Protein AF-A0A3S1F3S3-F1 (afdb_monomer_lite)

Secondary structure (DSSP, 8-state):
----------TT-SSPPPTT-----PPPHHHHHHHHH-TTS-------S----S-EEEEEEE-HHHHHHHHHTTHHHHHHTTTEEE------SSPPTTEEEEEE-SSTHHHHHHHHHHHHH-SS-EEEEESSS---------SS---GGGHHHHHHTTT--TT--SSPPPGGGEEEEEE----HHHHHHHHHSS-EEEEHHHHHHH-HHHHHHHHHHHHTTTSS-EEEEE-GGGB--TT-GGGTTSB-HHHHHHHHHHHHHH--EEEEEE----TTS-HHHHHHHHHHHHHHTT----

Foldseek 3Di:
DDDDDDDDDQVPPVVRDDPPDDDDDDDDPVRVVCLVPDPNHDDDDDDPADQDPDAAEEEEEEDPFQVVLCVVLVLQVLVVVVRYHYDDDDLDLADHPRYAYEYEYQAQLSVLVQLQSLVSHFVAFAEEEQAQAPLCAADPDADSPDDRSRSNNQCQCLNVGPSHHVVHYAQQLAEYELHADDDPRSVVSCVVHNHHYDYLVNCVVQPLQRVLVVNQCRRPPVGQAYEYEDELLQEDDPPDPSVPSHHHLVSLLSSLLSLCVVVRRRYYYYYNSGNPPDSVSSNSSSVSVSSNVPDDPD

Sequence (298 aa):
ASSDHLLLDVADAEPRPSVGDRVAFRMSYGAMLLAMTSEYVEKAPMHDVEDFSGRKMVQITAGQGAAGILARESTGARLEAMNFDVVELADVERPPSGLVRLIAGVDRRIAHKALTATARATHSFGLIWIDSIAALMPEDEEGIDLPECSVLARSLGLDRKAGALQPQLSPENVVIVGLRHADPAEARVLKDSRVSAFTMTDIDAMGMRDLMHEAIRIATSGTQGFHVSYSPTATEFAGWAAGSGGLTVRETHQAMEAIALSGGLLSMDVSGLTADLEPRIGTDAVNFVMSAFGKRIL

pLDDT: mean 88.1, std 12.65, range [40.12, 98.81]

Radius of gyration: 21.55 Å; chains: 1; bounding box: 59×46×61 Å

Structure (mmCIF, N/CA/C/O backbone):
data_AF-A0A3S1F3S3-F1
#
_entry.id   AF-A0A3S1F3S3-F1
#
loop_
_atom_site.group_PDB
_atom_site.id
_atom_site.type_symbol
_atom_site.label_atom_id
_atom_site.label_alt_id
_atom_site.label_comp_id
_atom_site.label_asym_id
_atom_site.label_entity_id
_atom_site.label_seq_id
_atom_site.pdbx_PDB_ins_code
_atom_site.Cartn_x
_atom_site.Cartn_y
_atom_site.Cartn_z
_atom_site.occupancy
_atom_site.B_iso_or_equiv
_atom_site.auth_seq_id
_atom_site.auth_comp_id
_atom_site.auth_asym_id
_atom_site.auth_atom_id
_atom_site.pdbx_PDB_model_num
ATOM 1 N N . ALA A 1 1 ? -41.847 -19.675 8.393 1.00 43.34 1 ALA A N 1
ATOM 2 C CA . ALA A 1 1 ? -40.576 -18.994 8.689 1.00 43.34 1 ALA A CA 1
ATOM 3 C C . ALA A 1 1 ? -40.090 -19.543 10.019 1.00 43.34 1 ALA A C 1
ATOM 5 O O . ALA A 1 1 ? -40.798 -19.379 11.003 1.00 43.34 1 ALA A O 1
ATOM 6 N N . SER A 1 2 ? -39.008 -20.321 10.014 1.00 44.53 2 SER A N 1
ATOM 7 C CA . SER A 1 2 ? -38.382 -20.815 11.244 1.00 44.53 2 SER A CA 1
ATOM 8 C C . SER A 1 2 ? -37.579 -19.657 11.811 1.00 44.53 2 SER A C 1
ATOM 10 O O . SER A 1 2 ? -36.653 -19.199 11.153 1.00 44.53 2 SER A O 1
ATOM 12 N N . SER A 1 3 ? -37.986 -19.112 12.947 1.00 49.72 3 SER A N 1
ATOM 13 C CA . SER A 1 3 ? -37.217 -18.092 13.645 1.00 49.72 3 SER A CA 1
ATOM 14 C C . SER A 1 3 ? -36.083 -18.778 14.401 1.00 49.72 3 SER A C 1
ATOM 16 O O . SER A 1 3 ? -36.327 -19.583 15.301 1.00 49.72 3 SER A O 1
ATOM 18 N N . ASP A 1 4 ? -34.844 -18.486 14.010 1.00 57.94 4 ASP A N 1
ATOM 19 C CA . ASP A 1 4 ? -33.663 -18.903 14.761 1.00 57.94 4 ASP A CA 1
ATOM 20 C C . ASP A 1 4 ? -33.688 -18.181 16.112 1.00 57.94 4 ASP A C 1
ATOM 22 O O . ASP A 1 4 ? -33.501 -16.967 16.201 1.00 57.94 4 ASP A O 1
ATOM 26 N N . HIS A 1 5 ? -33.982 -18.922 17.175 1.00 62.94 5 HIS A N 1
ATOM 27 C CA . HIS A 1 5 ? -33.989 -18.401 18.534 1.00 62.94 5 HIS A CA 1
ATOM 28 C C . HIS A 1 5 ? -32.763 -18.913 19.281 1.00 62.94 5 HIS A C 1
ATOM 30 O O . HIS A 1 5 ? -32.561 -20.121 19.410 1.00 62.94 5 HIS A O 1
ATOM 36 N N . LEU A 1 6 ? -31.968 -17.993 19.827 1.00 66.69 6 LEU A N 1
ATOM 37 C CA . LEU A 1 6 ? -30.999 -18.335 20.858 1.00 66.69 6 LEU A CA 1
ATOM 38 C C . LEU A 1 6 ? -31.758 -18.494 22.180 1.00 66.69 6 LEU A C 1
ATOM 40 O O . LEU A 1 6 ? -32.240 -17.517 22.750 1.00 66.69 6 LEU A O 1
ATOM 44 N N . LEU A 1 7 ? -31.882 -19.731 22.652 1.00 73.44 7 LEU A N 1
ATOM 45 C CA . LEU A 1 7 ? -32.426 -20.027 23.973 1.00 73.44 7 LEU A CA 1
ATOM 46 C C . LEU A 1 7 ? -31.273 -20.058 24.973 1.00 73.44 7 LEU A C 1
ATOM 48 O O . LEU A 1 7 ? -30.402 -20.924 24.899 1.00 73.44 7 LEU A O 1
ATOM 52 N N . LEU A 1 8 ? -31.269 -19.100 25.896 1.00 72.88 8 LEU A N 1
ATOM 53 C CA . LEU A 1 8 ? -30.353 -19.081 27.027 1.00 72.88 8 LEU A CA 1
ATOM 54 C C . LEU A 1 8 ? -31.103 -19.587 28.259 1.00 72.88 8 LEU A C 1
ATOM 56 O O . LEU A 1 8 ? -32.024 -18.924 28.736 1.00 72.88 8 LEU A O 1
ATOM 60 N N . ASP A 1 9 ? -30.723 -20.761 28.759 1.00 79.12 9 ASP A N 1
ATOM 61 C CA . ASP A 1 9 ? -31.220 -21.245 30.044 1.00 79.12 9 ASP A CA 1
ATOM 62 C C . ASP A 1 9 ? -30.485 -20.514 31.174 1.00 79.12 9 ASP A C 1
ATOM 64 O O . ASP A 1 9 ? -29.262 -20.592 31.297 1.00 79.12 9 ASP A O 1
ATOM 68 N N . VAL A 1 10 ? -31.245 -19.756 31.961 1.00 81.56 10 VAL A N 1
ATOM 69 C CA . VAL A 1 10 ? -30.753 -18.948 33.085 1.00 81.56 10 VAL A CA 1
ATOM 70 C C . VAL A 1 10 ? -31.314 -19.430 34.424 1.00 81.56 10 VAL A C 1
ATOM 72 O O . VAL A 1 10 ? -31.211 -18.712 35.418 1.00 81.56 10 VAL A O 1
ATOM 75 N N . ALA A 1 11 ? -31.927 -20.621 34.474 1.00 81.94 11 ALA A N 1
ATOM 76 C CA . ALA A 1 11 ? -32.564 -21.143 35.685 1.00 81.94 11 ALA A CA 1
ATOM 77 C C . ALA A 1 11 ? -31.588 -21.261 36.871 1.00 81.94 11 ALA A C 1
ATOM 79 O O . ALA A 1 11 ? -31.967 -20.969 38.010 1.00 81.94 11 ALA A O 1
ATOM 80 N N . ASP A 1 12 ? -30.334 -21.605 36.568 1.00 82.12 12 ASP A N 1
ATOM 81 C CA . ASP A 1 12 ? -29.251 -21.812 37.535 1.00 82.12 12 ASP A CA 1
ATOM 82 C C . ASP A 1 12 ? -28.294 -20.608 37.645 1.00 82.12 12 ASP A C 1
ATOM 84 O O . ASP A 1 12 ? -27.229 -20.704 38.254 1.00 82.12 12 ASP A O 1
ATOM 88 N N . ALA A 1 13 ? -28.634 -19.463 37.043 1.00 80.56 13 ALA A N 1
ATOM 89 C CA . ALA A 1 13 ? -27.806 -18.266 37.140 1.00 80.56 13 ALA A CA 1
ATOM 90 C C . ALA A 1 13 ? -27.863 -17.677 38.561 1.00 80.56 13 ALA A C 1
ATOM 92 O O . ALA A 1 13 ? -28.940 -17.365 39.078 1.00 80.56 13 ALA A O 1
ATOM 93 N N . GLU A 1 14 ? -26.693 -17.478 39.171 1.00 81.50 14 GLU A N 1
ATOM 94 C CA . GLU A 1 14 ? -26.534 -16.779 40.447 1.00 81.50 14 GLU A CA 1
ATOM 95 C C . GLU A 1 14 ? -25.653 -15.530 40.264 1.00 81.50 14 GLU A C 1
ATOM 97 O O . GLU A 1 14 ? -24.476 -15.658 39.914 1.00 81.50 14 GLU A O 1
ATOM 102 N N . PRO A 1 15 ? -26.183 -14.316 40.506 1.00 83.56 15 PRO A N 1
ATOM 103 C CA . PRO A 1 15 ? -27.566 -14.007 40.884 1.00 83.56 15 PRO A CA 1
ATOM 104 C C . PRO A 1 15 ? -28.556 -14.227 39.728 1.00 83.56 15 PRO A C 1
ATOM 106 O O . PRO A 1 15 ? -28.191 -14.132 38.556 1.00 83.56 15 PRO A O 1
ATOM 109 N N . ARG A 1 16 ? -29.830 -14.483 40.061 1.00 87.38 16 ARG A N 1
ATOM 110 C CA . ARG A 1 16 ? -30.885 -14.620 39.048 1.00 87.38 16 ARG A CA 1
ATOM 111 C C . ARG A 1 16 ? -31.057 -13.299 38.286 1.00 87.38 16 ARG A C 1
ATOM 113 O O . ARG A 1 16 ? -31.322 -12.286 38.937 1.00 87.38 16 ARG A O 1
ATOM 120 N N . PRO A 1 17 ? -30.951 -13.299 36.947 1.00 87.25 17 PRO A N 1
ATOM 121 C CA . PRO A 1 17 ? -31.084 -12.085 36.157 1.00 87.25 17 PRO A CA 1
ATOM 122 C C . PRO A 1 17 ? -32.525 -11.565 36.169 1.00 87.25 17 PRO A C 1
ATOM 124 O O . PRO A 1 17 ? -33.491 -12.329 36.123 1.00 87.25 17 PRO A O 1
ATOM 127 N N . SER A 1 18 ? -32.659 -10.247 36.218 1.00 87.12 18 SER A N 1
ATOM 128 C CA . SER A 1 18 ? -33.905 -9.491 36.112 1.00 87.12 18 SER A CA 1
ATOM 129 C C . SER A 1 18 ? -34.056 -8.875 34.718 1.00 87.12 18 SER A C 1
ATOM 131 O O . SER A 1 18 ? -33.102 -8.757 33.950 1.00 87.12 18 SER A O 1
ATOM 133 N N . VAL A 1 19 ? -35.278 -8.472 34.357 1.00 84.38 19 VAL A N 1
ATOM 134 C CA . VAL A 1 19 ? -35.531 -7.810 33.067 1.00 84.38 19 VAL A CA 1
ATOM 135 C C . VAL A 1 19 ? -34.749 -6.496 32.998 1.00 84.38 19 VAL A C 1
ATOM 137 O O . VAL A 1 19 ? -34.934 -5.622 33.841 1.00 84.38 19 VAL A O 1
ATOM 140 N N . GLY A 1 20 ? -33.909 -6.359 31.969 1.00 82.75 20 GLY A N 1
ATOM 141 C CA . GLY A 1 20 ? -32.998 -5.223 31.786 1.00 82.75 20 GLY A CA 1
ATOM 142 C C . GLY A 1 20 ? -31.544 -5.520 32.165 1.00 82.75 20 GLY A C 1
ATOM 143 O O . GLY A 1 20 ? -30.663 -4.737 31.810 1.00 82.75 20 GLY A O 1
ATOM 144 N N . ASP A 1 21 ? -31.277 -6.656 32.816 1.00 81.62 21 ASP A N 1
ATOM 145 C CA . ASP A 1 21 ? -29.918 -7.065 33.160 1.00 81.62 21 ASP A CA 1
ATOM 146 C C . ASP A 1 21 ? -29.124 -7.503 31.926 1.00 81.62 21 ASP A C 1
ATOM 148 O O . ASP A 1 21 ? -29.654 -8.033 30.946 1.00 81.62 21 ASP A O 1
ATOM 152 N N . ARG A 1 22 ? -27.804 -7.317 32.001 1.00 81.44 22 ARG A N 1
ATOM 153 C CA . ARG A 1 22 ? -26.859 -7.863 31.025 1.00 81.44 22 ARG A CA 1
ATOM 154 C C . ARG A 1 22 ? -26.358 -9.213 31.519 1.00 81.44 22 ARG A C 1
ATOM 156 O O . ARG A 1 22 ? -25.770 -9.295 32.594 1.00 81.44 22 ARG A O 1
ATOM 163 N N . VAL A 1 23 ? -26.547 -10.254 30.713 1.00 77.12 23 VAL A N 1
ATOM 164 C CA . VAL A 1 23 ? -26.080 -11.612 31.018 1.00 77.12 23 VAL A CA 1
ATOM 165 C C . VAL A 1 23 ? -24.872 -11.937 30.148 1.00 77.12 23 VAL A C 1
ATOM 167 O O . VAL A 1 23 ? -24.951 -11.884 28.922 1.00 77.12 23 VAL A O 1
ATOM 170 N N . ALA A 1 24 ? -23.754 -12.285 30.783 1.00 78.44 24 ALA A N 1
ATOM 171 C CA . ALA A 1 24 ? -22.573 -12.796 30.097 1.00 78.44 24 ALA A CA 1
ATOM 172 C C . ALA A 1 24 ? -22.588 -14.328 30.122 1.00 78.44 24 ALA A C 1
ATOM 174 O O . ALA A 1 24 ? -22.775 -14.938 31.173 1.00 78.44 24 ALA A O 1
ATOM 175 N N . PHE A 1 25 ? -22.364 -14.957 28.973 1.00 78.62 25 PHE A N 1
ATOM 176 C CA . PHE A 1 25 ? -22.315 -16.410 28.843 1.00 78.62 25 PHE A CA 1
ATOM 177 C C . PHE A 1 25 ? -21.211 -16.814 27.869 1.00 78.62 25 PHE A C 1
ATOM 179 O O . PHE A 1 25 ? -20.745 -16.017 27.055 1.00 78.62 25 PHE A O 1
ATOM 186 N N . ARG A 1 26 ? -20.768 -18.068 27.963 1.00 75.12 26 ARG A N 1
ATOM 187 C CA . ARG A 1 26 ? -19.833 -18.651 27.000 1.00 75.12 26 ARG A CA 1
ATOM 188 C C . ARG A 1 26 ? -20.608 -19.508 26.022 1.00 75.12 26 ARG A C 1
ATOM 190 O O . ARG A 1 26 ? -21.378 -20.375 26.423 1.00 75.12 26 ARG A O 1
ATOM 197 N N . MET A 1 27 ? -20.375 -19.278 24.742 1.00 79.25 27 MET A N 1
ATOM 198 C CA . MET A 1 27 ? -20.959 -20.089 23.686 1.00 79.25 27 MET A CA 1
ATOM 199 C C . MET A 1 27 ? -20.066 -21.291 23.404 1.00 79.25 27 MET A C 1
ATOM 201 O O . MET A 1 27 ? -18.840 -21.185 23.390 1.00 79.25 27 MET A O 1
ATOM 205 N N . SER A 1 28 ? -20.686 -22.444 23.161 1.00 77.88 28 SER A N 1
ATOM 206 C CA . SER A 1 28 ? -19.976 -23.561 22.546 1.00 77.88 28 SER A CA 1
ATOM 207 C C . SER A 1 28 ? -19.600 -23.197 21.108 1.00 77.88 28 SER A C 1
ATOM 209 O O . SER A 1 28 ? -20.228 -22.336 20.487 1.00 77.88 28 SER A O 1
ATOM 211 N N . TYR A 1 29 ? -18.598 -23.876 20.550 1.00 74.31 29 TYR A N 1
ATOM 212 C CA . TYR A 1 29 ? -18.153 -23.618 19.178 1.00 74.31 29 TYR A CA 1
ATOM 213 C C . TYR A 1 29 ? -19.299 -23.716 18.155 1.00 74.31 29 TYR A C 1
ATOM 215 O O . TYR A 1 29 ? -19.435 -22.847 17.301 1.00 74.31 29 TYR A O 1
ATOM 223 N N . GLY A 1 30 ? -20.174 -24.722 18.283 1.00 79.69 30 GLY A N 1
ATOM 224 C CA . GLY A 1 30 ? -21.330 -24.884 17.395 1.00 79.69 30 GLY A CA 1
ATOM 225 C C . GLY A 1 30 ? -22.342 -23.740 17.507 1.00 79.69 30 GLY A C 1
ATOM 226 O O . GLY A 1 30 ? -22.812 -23.240 16.489 1.00 79.69 30 GLY A O 1
ATOM 227 N N . ALA A 1 31 ? -22.625 -23.275 18.729 1.00 77.94 31 ALA A N 1
ATOM 228 C CA . ALA A 1 31 ? -23.499 -22.123 18.952 1.00 77.94 31 ALA A CA 1
ATOM 229 C C . ALA A 1 31 ? -22.887 -20.828 18.393 1.00 77.94 31 ALA A C 1
ATOM 231 O O . ALA A 1 31 ? -23.596 -20.006 17.821 1.00 77.94 31 ALA A O 1
ATOM 232 N N . MET A 1 32 ? -21.565 -20.668 18.512 1.00 81.81 32 MET A N 1
ATOM 233 C CA . MET A 1 32 ? -20.824 -19.555 17.917 1.00 81.81 32 MET A CA 1
ATOM 234 C C . MET A 1 32 ? -20.882 -19.558 16.402 1.00 81.81 32 MET A C 1
ATOM 236 O O . MET A 1 32 ? -21.174 -18.520 15.817 1.00 81.81 32 MET A O 1
ATOM 240 N N . LEU A 1 33 ? -20.679 -20.712 15.772 1.00 81.81 33 LEU A N 1
ATOM 241 C CA . LEU A 1 33 ? -20.758 -20.815 14.323 1.00 81.81 33 LEU A CA 1
ATOM 242 C C . LEU A 1 33 ? -22.161 -20.442 13.820 1.00 81.81 33 LEU A C 1
ATOM 244 O O . LEU A 1 33 ? -22.276 -19.593 12.947 1.00 81.81 33 LEU A O 1
ATOM 248 N N . LEU A 1 34 ? -23.212 -21.002 14.433 1.00 82.31 34 LEU A N 1
ATOM 249 C CA . LEU A 1 34 ? -24.614 -20.704 14.110 1.00 82.31 34 LEU A CA 1
ATOM 250 C C . LEU A 1 34 ? -24.962 -19.222 14.289 1.00 82.31 34 LEU A C 1
ATOM 252 O O . LEU A 1 34 ? -25.583 -18.626 13.414 1.00 82.31 34 LEU A O 1
ATOM 256 N N . ALA A 1 35 ? -24.541 -18.609 15.397 1.00 80.75 35 ALA A N 1
ATOM 257 C CA . ALA A 1 35 ? -24.785 -17.189 15.635 1.00 80.75 35 ALA A CA 1
ATOM 258 C C . ALA A 1 35 ? -24.051 -16.300 14.618 1.00 80.75 35 ALA A C 1
ATOM 260 O O . ALA A 1 35 ? -24.601 -15.301 14.160 1.00 80.75 35 ALA A O 1
ATOM 261 N N . MET A 1 36 ? -22.819 -16.658 14.241 1.00 81.31 36 MET A N 1
ATOM 262 C CA . MET A 1 36 ? -22.027 -15.888 13.278 1.00 81.31 36 MET A CA 1
ATOM 263 C C . MET A 1 36 ? -22.542 -16.031 11.839 1.00 81.31 36 MET A C 1
ATOM 265 O O . MET A 1 36 ? -22.482 -15.059 11.084 1.00 81.31 36 MET A O 1
ATOM 269 N N . THR A 1 37 ? -23.102 -17.185 11.463 1.00 82.75 37 THR A N 1
ATOM 270 C CA . THR A 1 37 ? -23.599 -17.443 10.100 1.00 82.75 37 THR A CA 1
ATOM 271 C C . THR A 1 37 ? -25.090 -17.168 9.901 1.00 82.75 37 THR A C 1
ATOM 273 O O . THR A 1 37 ? -25.516 -17.044 8.758 1.00 82.75 37 THR A O 1
ATOM 276 N N . SER A 1 38 ? -25.887 -17.038 10.967 1.00 79.00 38 SER A N 1
ATOM 277 C CA . SER A 1 38 ? -27.324 -16.749 10.845 1.00 79.00 38 SER A CA 1
ATOM 278 C C . SER A 1 38 ? -27.577 -15.324 10.339 1.00 79.00 38 SER A C 1
ATOM 280 O O . SER A 1 38 ? -26.977 -14.363 10.831 1.00 79.00 38 SER A O 1
ATOM 282 N N . GLU A 1 39 ? -28.497 -15.180 9.383 1.00 73.56 39 GLU A N 1
ATOM 283 C CA . GLU A 1 39 ? -28.967 -13.890 8.851 1.00 73.56 39 GLU A CA 1
ATOM 284 C C . GLU A 1 39 ? -29.892 -13.141 9.830 1.00 73.56 39 GLU A C 1
ATOM 286 O O . GLU A 1 39 ? -30.131 -11.949 9.665 1.00 73.56 39 GLU A O 1
ATOM 291 N N . TYR A 1 40 ? -30.395 -13.822 10.867 1.00 64.75 40 TYR A N 1
ATOM 292 C CA . TYR A 1 40 ? -31.336 -13.267 11.851 1.00 64.75 40 TYR A CA 1
ATOM 293 C C . TYR A 1 40 ? -30.663 -12.720 13.113 1.00 64.75 40 TYR A C 1
ATOM 295 O O . TYR A 1 40 ? -31.331 -12.147 13.974 1.00 64.75 40 TYR A O 1
ATOM 303 N N . VAL A 1 41 ? -29.348 -12.903 13.240 1.00 72.31 41 VAL A N 1
ATOM 304 C CA . VAL A 1 41 ? -28.563 -12.409 14.371 1.00 72.31 41 VAL A CA 1
ATOM 305 C C . VAL A 1 41 ? -27.825 -11.150 13.941 1.00 72.31 41 VAL A C 1
ATOM 307 O O . VAL A 1 41 ? -26.874 -11.205 13.157 1.00 72.31 41 VAL A O 1
ATOM 310 N N . GLU A 1 42 ? -28.249 -10.012 14.483 1.00 67.25 42 GLU A N 1
ATOM 311 C CA . GLU A 1 42 ? -27.516 -8.757 14.359 1.00 67.25 42 GLU A CA 1
ATOM 312 C C . GLU A 1 42 ? -26.215 -8.853 15.168 1.00 67.25 42 GLU A C 1
ATOM 314 O O . GLU A 1 42 ? -26.227 -9.087 16.379 1.00 67.25 42 GLU A O 1
ATOM 319 N N . LYS A 1 43 ? -25.074 -8.711 14.488 1.00 75.44 43 LYS A N 1
ATOM 320 C CA . LYS A 1 43 ? -23.756 -8.715 15.127 1.00 75.44 43 LYS A CA 1
ATOM 321 C C . LYS A 1 43 ? -23.317 -7.275 15.339 1.00 75.44 43 LYS A C 1
ATOM 323 O O . LYS A 1 43 ? -22.905 -6.609 14.395 1.00 75.44 43 LYS A O 1
ATOM 328 N N . ALA A 1 44 ? -23.386 -6.816 16.583 1.00 61.47 44 ALA A N 1
ATOM 329 C CA . ALA A 1 44 ? -22.791 -5.554 16.994 1.00 61.47 44 ALA A CA 1
ATOM 330 C C . ALA A 1 44 ? -21.391 -5.831 17.573 1.00 61.47 44 ALA A C 1
ATOM 332 O O . ALA A 1 44 ? -21.295 -6.391 18.670 1.00 61.47 44 ALA A O 1
ATOM 333 N N . PRO A 1 45 ? -20.296 -5.499 16.865 1.00 58.00 45 PRO A N 1
ATOM 334 C CA . PRO A 1 45 ? -18.960 -5.588 17.440 1.00 58.00 45 PRO A CA 1
ATOM 335 C C . PRO A 1 45 ? -18.858 -4.631 18.633 1.00 58.00 45 PRO A C 1
ATOM 337 O O . PRO A 1 45 ? -19.032 -3.420 18.490 1.00 58.00 45 PRO A O 1
ATOM 340 N N . MET A 1 46 ? -18.598 -5.172 19.827 1.00 53.12 46 MET A N 1
ATOM 341 C CA . MET A 1 46 ? -18.250 -4.345 20.979 1.00 53.12 46 MET A CA 1
ATOM 342 C C . MET A 1 46 ? -16.811 -3.872 20.811 1.00 53.12 46 MET A C 1
ATOM 344 O O . MET A 1 46 ? -15.870 -4.655 20.929 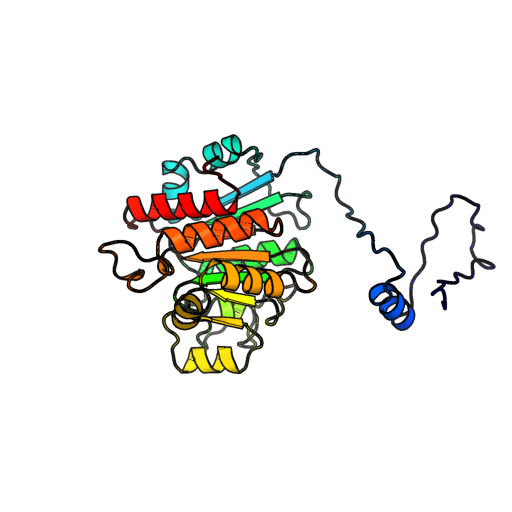1.00 53.12 46 MET A O 1
ATOM 348 N N . HIS A 1 47 ? -16.651 -2.587 20.515 1.00 48.12 47 HIS A N 1
ATOM 349 C CA . HIS A 1 47 ? -15.360 -1.925 20.580 1.00 48.12 47 HIS A CA 1
ATOM 350 C C . HIS A 1 47 ? -15.145 -1.475 22.032 1.00 48.12 47 HIS A C 1
ATOM 352 O O . HIS A 1 47 ? -15.856 -0.600 22.514 1.00 48.12 47 HIS A O 1
ATOM 358 N N . ASP A 1 48 ? -14.162 -2.050 22.730 1.00 46.16 48 ASP A N 1
ATOM 359 C CA . ASP A 1 48 ? -13.722 -1.618 24.075 1.00 46.16 48 ASP A CA 1
ATOM 360 C C . ASP A 1 48 ? -12.985 -0.257 24.050 1.00 46.16 48 ASP A C 1
ATOM 362 O O . ASP A 1 48 ? -12.203 0.063 24.946 1.00 46.16 48 ASP A O 1
ATOM 366 N N . VAL A 1 49 ? -13.167 0.535 22.994 1.00 49.28 49 VAL A N 1
ATOM 367 C CA . VAL A 1 49 ? -12.450 1.788 22.781 1.00 49.28 49 VAL A CA 1
ATOM 368 C C . VAL A 1 49 ? -13.451 2.917 22.927 1.00 49.28 49 VAL A C 1
ATOM 370 O O . VAL A 1 49 ? -14.487 2.911 22.264 1.00 49.28 49 VAL A O 1
ATOM 373 N N . GLU A 1 50 ? -13.146 3.865 23.814 1.00 40.91 50 GLU A N 1
ATOM 374 C CA . GLU A 1 50 ? -13.891 5.117 23.917 1.00 40.91 50 GLU A CA 1
ATOM 375 C C . GLU A 1 50 ? -14.049 5.713 22.515 1.00 40.91 50 GLU A C 1
ATOM 377 O O . GLU A 1 50 ? -13.070 5.899 21.786 1.00 40.91 50 GLU A O 1
ATOM 382 N N . ASP A 1 51 ? -15.300 5.944 22.123 1.00 40.12 51 ASP A N 1
ATOM 383 C CA . ASP A 1 51 ? -15.655 6.546 20.846 1.00 40.12 51 ASP A CA 1
ATOM 384 C C . ASP A 1 51 ? -15.202 8.012 20.887 1.00 40.12 51 ASP A C 1
ATOM 386 O O . ASP A 1 51 ? -15.904 8.899 21.382 1.00 40.12 51 ASP A O 1
ATOM 390 N N . PHE A 1 52 ? -13.955 8.259 20.476 1.00 45.22 52 PHE A N 1
ATOM 391 C CA . PHE A 1 52 ? -13.426 9.610 20.369 1.00 45.22 52 PHE A CA 1
ATOM 392 C C . PHE A 1 52 ? -14.222 10.358 19.299 1.00 45.22 52 PHE A C 1
ATOM 394 O O . PHE A 1 52 ? -14.241 10.014 18.120 1.00 45.22 52 PHE A O 1
ATOM 401 N N . SER A 1 53 ? -14.912 11.394 19.761 1.00 43.72 53 SER A N 1
ATOM 402 C CA . SER A 1 53 ? -15.811 12.258 19.010 1.00 43.72 53 SER A CA 1
ATOM 403 C C . SER A 1 53 ? -15.312 12.640 17.605 1.00 43.72 53 SER A C 1
ATOM 405 O O . SER A 1 53 ? -14.418 13.469 17.456 1.00 43.72 53 SER A O 1
ATOM 407 N N . GLY A 1 54 ? -15.986 12.125 16.575 1.00 56.88 54 GLY A N 1
ATOM 408 C CA . GLY A 1 54 ? -16.293 12.802 15.304 1.00 56.88 54 GLY A CA 1
ATOM 409 C C . GLY A 1 54 ? -15.170 13.149 14.312 1.00 56.88 54 GLY A C 1
ATOM 410 O O . GLY A 1 54 ? -15.501 13.434 13.160 1.00 56.88 54 GLY A O 1
ATOM 411 N N . ARG A 1 55 ? -13.883 13.128 14.679 1.00 65.81 55 ARG A N 1
ATOM 412 C CA . ARG A 1 55 ? -12.764 13.431 13.764 1.00 65.81 55 ARG A CA 1
ATOM 413 C C . ARG A 1 55 ? -11.831 12.239 13.610 1.00 65.81 55 ARG A C 1
ATOM 415 O O . ARG A 1 55 ? -11.454 11.599 14.584 1.00 65.81 55 ARG A O 1
ATOM 422 N N . LYS A 1 56 ? -11.462 11.941 12.362 1.00 84.38 56 LYS A N 1
ATOM 423 C CA . LYS A 1 56 ? -10.488 10.889 12.054 1.00 84.38 56 LYS A CA 1
ATOM 424 C C . LYS A 1 56 ? -9.109 11.359 12.505 1.00 84.38 56 LYS A C 1
ATOM 426 O O . LYS A 1 56 ? -8.711 12.478 12.194 1.00 84.38 56 LYS A O 1
ATOM 431 N N . MET A 1 57 ? -8.376 10.511 13.212 1.00 91.44 57 MET A N 1
ATOM 432 C CA . MET A 1 57 ? -7.011 10.818 13.634 1.00 91.44 57 MET A CA 1
ATOM 433 C C . MET A 1 57 ? -6.022 10.244 12.629 1.00 91.44 57 MET A C 1
ATOM 435 O O . MET A 1 57 ? -6.269 9.188 12.043 1.00 91.44 57 MET A O 1
ATOM 439 N N . VAL A 1 58 ? -4.883 10.908 12.456 1.00 93.81 58 VAL A N 1
ATOM 440 C CA . VAL A 1 58 ? -3.776 10.374 11.664 1.00 93.81 58 VAL A CA 1
ATOM 441 C C . VAL A 1 58 ? -2.462 10.463 12.424 1.00 93.81 58 VAL A C 1
ATOM 443 O O . VAL A 1 58 ? -2.077 11.522 12.910 1.00 93.81 58 VAL A O 1
ATOM 446 N N . GLN A 1 59 ? -1.756 9.342 12.508 1.00 94.31 59 GLN A N 1
ATOM 447 C CA . GLN A 1 59 ? -0.386 9.295 13.008 1.00 94.31 59 GLN A CA 1
ATOM 448 C C . GLN A 1 59 ? 0.563 9.173 11.820 1.00 94.31 59 GLN A C 1
ATOM 450 O O . GLN A 1 59 ? 0.402 8.272 10.995 1.00 94.31 59 GLN A O 1
ATOM 455 N N . ILE A 1 60 ? 1.558 10.056 11.741 1.00 95.12 60 ILE A N 1
ATOM 456 C CA . ILE A 1 60 ? 2.552 10.056 10.665 1.00 95.12 60 ILE A CA 1
ATOM 457 C C . ILE A 1 60 ? 3.885 9.578 11.233 1.00 95.12 60 ILE A C 1
ATOM 459 O O . ILE A 1 60 ? 4.385 10.114 12.214 1.00 95.12 60 ILE A O 1
ATOM 463 N N . THR A 1 61 ? 4.495 8.575 10.611 1.00 94.50 61 THR A N 1
ATOM 464 C CA . THR A 1 61 ? 5.831 8.095 10.979 1.00 94.50 61 THR A CA 1
ATOM 465 C C . THR A 1 61 ? 6.687 7.996 9.732 1.00 94.50 61 THR A C 1
ATOM 467 O O . THR A 1 61 ? 6.283 7.399 8.741 1.00 94.50 61 THR A O 1
ATOM 470 N N . ALA A 1 62 ? 7.887 8.568 9.755 1.00 92.94 62 ALA A N 1
ATOM 471 C CA . ALA A 1 62 ? 8.757 8.578 8.587 1.00 92.94 62 ALA A CA 1
ATOM 472 C C . ALA A 1 62 ? 10.211 8.281 8.955 1.00 92.94 62 ALA A C 1
ATOM 474 O O . ALA A 1 62 ? 10.748 8.825 9.919 1.00 92.94 62 ALA A O 1
ATOM 475 N N . GLY A 1 63 ? 10.867 7.436 8.155 1.00 89.06 63 GLY A N 1
ATOM 476 C CA . GLY A 1 63 ? 12.322 7.278 8.213 1.00 89.06 63 GLY A CA 1
ATOM 477 C C . GLY A 1 63 ? 13.046 8.554 7.761 1.00 89.06 63 GLY A C 1
ATOM 478 O O . GLY A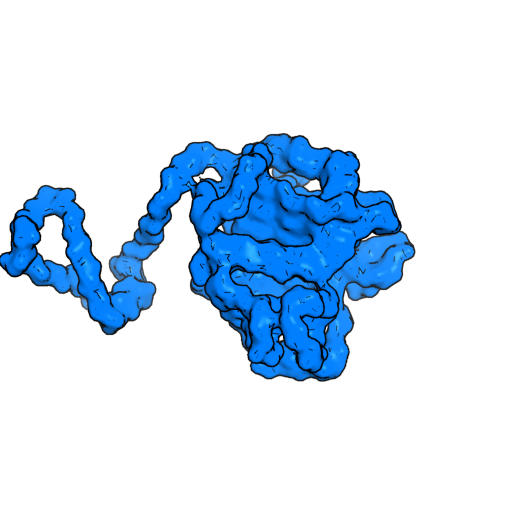 1 63 ? 12.472 9.356 7.027 1.00 89.06 63 GLY A O 1
ATOM 479 N N . GLN A 1 64 ? 14.319 8.731 8.145 1.00 79.00 64 GLN A N 1
ATOM 480 C CA . GLN A 1 64 ? 15.086 9.967 7.882 1.00 79.00 64 GLN A CA 1
ATOM 481 C C . GLN A 1 64 ? 15.019 10.463 6.423 1.00 79.00 64 GLN A C 1
ATOM 483 O O . GLN A 1 64 ? 14.875 11.663 6.209 1.00 79.00 64 GLN A O 1
ATOM 488 N N . GLY A 1 65 ? 15.085 9.567 5.429 1.00 82.38 65 GLY A N 1
ATOM 489 C CA . GLY A 1 65 ? 14.989 9.949 4.012 1.00 82.38 65 GLY A CA 1
ATOM 490 C C . GLY A 1 65 ? 13.593 10.434 3.601 1.00 82.38 65 GLY A C 1
ATOM 491 O O . GLY A 1 65 ? 13.459 11.489 2.984 1.00 82.38 65 GLY A O 1
ATOM 492 N N . ALA A 1 66 ? 12.549 9.717 4.017 1.00 92.75 66 ALA A N 1
ATOM 493 C CA . ALA A 1 66 ? 11.165 10.039 3.675 1.00 92.75 66 ALA A CA 1
ATOM 494 C C . ALA A 1 66 ? 10.641 11.278 4.423 1.00 92.75 66 ALA A C 1
ATOM 496 O O . ALA A 1 66 ? 9.845 12.046 3.879 1.00 92.75 66 ALA A O 1
ATOM 497 N N . ALA A 1 67 ? 11.116 11.507 5.653 1.00 93.56 67 ALA A N 1
ATOM 498 C CA . ALA A 1 67 ? 10.701 12.620 6.504 1.00 93.56 67 ALA A CA 1
ATOM 499 C C . ALA A 1 67 ? 10.920 13.984 5.829 1.00 93.56 67 ALA A C 1
ATOM 501 O O . ALA A 1 67 ? 10.058 14.858 5.911 1.00 93.56 67 ALA A O 1
ATOM 502 N N . GLY A 1 68 ? 12.036 14.150 5.109 1.00 93.69 68 GLY A N 1
ATOM 503 C CA . GLY A 1 68 ? 12.340 15.385 4.385 1.00 93.69 68 GLY A CA 1
ATOM 504 C C . GLY A 1 68 ? 11.328 15.700 3.279 1.00 93.69 68 GLY A C 1
ATOM 505 O O . GLY A 1 68 ? 10.917 16.851 3.135 1.00 93.69 68 GLY A O 1
ATOM 506 N N . ILE A 1 69 ? 10.879 14.682 2.537 1.00 95.25 69 ILE A N 1
ATOM 507 C CA . ILE A 1 69 ? 9.851 14.843 1.498 1.00 95.25 69 ILE A CA 1
ATOM 508 C C . ILE A 1 69 ? 8.509 15.186 2.144 1.00 95.25 69 ILE A C 1
ATOM 510 O O . ILE A 1 69 ? 7.892 16.179 1.766 1.00 95.25 69 ILE A O 1
ATOM 514 N N . LEU A 1 70 ? 8.079 14.426 3.157 1.00 95.19 70 LEU A N 1
ATOM 515 C CA . LEU A 1 70 ? 6.793 14.682 3.812 1.00 95.19 70 LEU A CA 1
ATOM 516 C C . LEU A 1 70 ? 6.718 16.079 4.441 1.00 95.19 70 LEU A C 1
ATOM 518 O O . LEU A 1 70 ? 5.663 16.718 4.374 1.00 95.19 70 LEU A O 1
ATOM 522 N N . ALA A 1 71 ? 7.824 16.554 5.023 1.00 93.62 71 ALA A N 1
ATOM 523 C CA . ALA A 1 71 ? 7.935 17.895 5.585 1.00 93.62 71 ALA A CA 1
ATOM 524 C C . ALA A 1 71 ? 7.878 18.978 4.499 1.00 93.62 71 ALA A C 1
ATOM 526 O O . ALA A 1 71 ? 7.117 19.935 4.636 1.00 93.62 71 ALA A O 1
ATOM 527 N N . ARG A 1 72 ? 8.624 18.813 3.394 1.00 94.38 72 ARG A N 1
ATOM 528 C CA . ARG A 1 72 ? 8.610 19.754 2.261 1.00 94.38 72 ARG A CA 1
ATOM 529 C C . ARG A 1 72 ? 7.209 19.921 1.677 1.00 94.38 72 ARG A C 1
ATOM 531 O O . ARG A 1 72 ? 6.786 21.041 1.413 1.00 94.38 72 ARG A O 1
ATOM 538 N N . GLU A 1 73 ? 6.474 18.822 1.541 1.00 95.44 73 GLU A N 1
ATOM 539 C CA . GLU A 1 73 ? 5.109 18.833 1.010 1.00 95.44 73 GLU A CA 1
ATOM 540 C C . GLU A 1 73 ? 4.047 19.193 2.066 1.00 95.44 73 GLU A C 1
ATOM 542 O O . GLU A 1 73 ? 2.853 19.145 1.769 1.00 95.44 73 GLU A O 1
ATOM 547 N N . SER A 1 74 ? 4.457 19.557 3.291 1.00 95.12 74 SER A N 1
ATOM 548 C CA . SER A 1 74 ? 3.572 19.944 4.402 1.00 95.12 74 SER A CA 1
ATOM 549 C C . SER A 1 74 ? 2.470 18.915 4.682 1.00 95.12 74 SER A C 1
ATOM 551 O O . SER A 1 74 ? 1.308 19.265 4.887 1.00 95.12 74 SER A O 1
ATOM 553 N N . THR A 1 75 ? 2.829 17.627 4.672 1.00 94.88 75 THR A N 1
ATOM 554 C CA . THR A 1 75 ? 1.869 16.508 4.707 1.00 94.88 75 THR A CA 1
ATOM 555 C C . THR A 1 75 ? 0.925 16.577 5.911 1.00 94.88 75 THR A C 1
ATOM 557 O O . THR A 1 75 ? -0.279 16.419 5.738 1.00 94.88 75 THR A O 1
ATOM 560 N N . GLY A 1 76 ? 1.443 16.886 7.107 1.00 94.12 76 GLY A N 1
ATOM 561 C CA . GLY A 1 76 ? 0.623 17.057 8.314 1.00 94.12 76 GLY A CA 1
ATOM 562 C C . GLY A 1 76 ? -0.415 18.172 8.165 1.00 94.12 76 GLY A C 1
ATOM 563 O O . GLY A 1 76 ? -1.608 17.912 8.264 1.00 94.12 76 GLY A O 1
ATOM 564 N N . ALA A 1 77 ? 0.015 19.382 7.797 1.00 93.94 77 ALA A N 1
ATOM 565 C CA . ALA A 1 77 ? -0.889 20.522 7.606 1.00 93.94 77 ALA A CA 1
ATOM 566 C C . ALA A 1 77 ? -1.946 20.276 6.510 1.00 93.94 77 ALA A C 1
ATOM 568 O O . ALA A 1 77 ? -3.075 20.757 6.596 1.00 93.94 77 ALA A O 1
ATOM 569 N N . ARG A 1 78 ? -1.603 19.508 5.467 1.00 95.44 78 ARG A N 1
ATOM 570 C CA . ARG A 1 78 ? -2.558 19.109 4.422 1.00 95.44 78 ARG A CA 1
ATOM 571 C C . ARG A 1 78 ? -3.619 18.146 4.950 1.00 95.44 78 ARG A C 1
ATOM 573 O O . ARG A 1 78 ? -4.777 18.286 4.570 1.00 95.44 78 ARG A O 1
ATOM 580 N N . LEU A 1 79 ? -3.240 17.206 5.814 1.00 94.88 79 LEU A N 1
ATOM 581 C CA . LEU A 1 79 ? -4.176 16.296 6.476 1.00 94.88 79 LEU A CA 1
ATOM 582 C C . LEU A 1 79 ? -5.078 17.049 7.466 1.00 94.88 79 LEU A C 1
ATOM 584 O O . LEU A 1 79 ? -6.289 16.833 7.461 1.00 94.88 79 LEU A O 1
ATOM 588 N N . GLU A 1 80 ? -4.536 18.010 8.217 1.00 93.56 80 GLU A N 1
ATOM 589 C CA . GLU A 1 80 ? -5.326 18.906 9.080 1.00 93.56 80 GLU A CA 1
ATOM 590 C C . GLU A 1 80 ? -6.360 19.708 8.281 1.00 93.56 80 GLU A C 1
ATOM 592 O O . GLU A 1 80 ? -7.534 19.766 8.650 1.00 93.56 80 GLU A O 1
ATOM 597 N N . ALA A 1 81 ? -5.966 20.255 7.126 1.00 92.62 81 ALA A N 1
ATOM 598 C CA . ALA A 1 81 ? -6.882 20.941 6.212 1.00 92.62 81 ALA A CA 1
ATOM 599 C C . ALA A 1 81 ? -7.981 20.020 5.642 1.00 92.62 81 ALA A C 1
ATOM 601 O O . ALA A 1 81 ? -8.996 20.502 5.141 1.00 92.62 81 ALA A O 1
ATOM 602 N N . MET A 1 82 ? -7.791 18.702 5.728 1.00 91.31 82 MET A N 1
ATOM 603 C CA . MET A 1 82 ? -8.756 17.670 5.347 1.00 91.31 82 MET A CA 1
ATOM 604 C C . MET A 1 82 ? -9.545 17.113 6.546 1.00 91.31 82 MET A C 1
ATOM 606 O O . MET A 1 82 ? -10.162 16.056 6.429 1.00 91.31 82 MET A O 1
ATOM 610 N N . ASN A 1 83 ? -9.571 17.829 7.677 1.00 89.38 83 ASN A N 1
ATOM 611 C CA . ASN A 1 83 ? -10.255 17.450 8.920 1.00 89.38 83 ASN A CA 1
ATOM 612 C C . ASN A 1 83 ? -9.708 16.178 9.594 1.00 89.38 83 ASN A C 1
ATOM 614 O O . ASN A 1 83 ? -10.461 15.488 10.288 1.00 89.38 83 ASN A O 1
ATOM 618 N N . PHE A 1 84 ? -8.422 15.871 9.408 1.00 91.44 84 PHE A N 1
ATOM 619 C CA . PHE A 1 84 ? -7.733 14.891 10.242 1.00 91.44 84 PHE A CA 1
ATOM 620 C C . PHE A 1 84 ? -7.038 15.578 11.411 1.00 91.44 84 PHE A C 1
ATOM 622 O O . PHE A 1 84 ? -6.337 16.567 11.220 1.00 91.44 84 PHE A O 1
ATOM 629 N N . ASP A 1 85 ? -7.163 15.015 12.605 1.00 91.56 85 ASP A N 1
ATOM 630 C CA . ASP A 1 85 ? -6.343 15.445 13.732 1.00 91.56 85 ASP A CA 1
ATOM 631 C C . ASP A 1 85 ? -5.003 14.690 13.660 1.00 91.56 85 ASP A C 1
ATOM 633 O O . ASP A 1 85 ? -4.959 13.461 13.786 1.00 91.56 85 ASP A O 1
ATOM 637 N N . VAL A 1 86 ? -3.907 15.409 13.391 1.00 92.00 86 VAL A N 1
ATOM 638 C CA . VAL A 1 86 ? -2.560 14.820 13.337 1.00 92.00 86 VAL A CA 1
ATOM 639 C C . VAL A 1 86 ? -2.058 14.616 14.763 1.00 92.00 86 VAL A C 1
ATOM 641 O O . VAL A 1 86 ? -1.938 15.570 15.530 1.00 92.00 86 VAL A O 1
ATOM 644 N N . VAL A 1 87 ? -1.778 13.365 15.126 1.00 91.69 87 VAL A N 1
ATOM 645 C CA . VAL A 1 87 ? -1.448 12.973 16.501 1.00 91.69 87 VAL A CA 1
ATOM 646 C C . VAL A 1 87 ? -0.079 12.310 16.600 1.00 91.69 87 VAL A C 1
ATOM 648 O O . VAL A 1 87 ? 0.312 11.494 15.766 1.00 91.69 87 VAL A O 1
ATOM 651 N N . GLU A 1 88 ? 0.619 12.622 17.688 1.00 85.62 88 GLU A N 1
ATOM 652 C CA . GLU A 1 88 ? 1.847 11.952 18.108 1.00 85.62 88 GLU A CA 1
ATOM 653 C C . GLU A 1 88 ? 1.490 10.953 19.211 1.00 85.62 88 GLU A C 1
ATOM 655 O O . GLU A 1 88 ? 1.287 11.320 20.371 1.00 85.62 88 GLU A O 1
ATOM 660 N N . LEU A 1 89 ? 1.358 9.681 18.839 1.00 78.44 89 LEU A N 1
ATOM 661 C CA . LEU A 1 89 ? 1.052 8.593 19.764 1.00 78.44 89 LEU A CA 1
ATOM 662 C C . LEU A 1 89 ? 2.257 7.660 19.881 1.00 78.44 89 LEU A C 1
ATOM 664 O O . LEU A 1 89 ? 2.959 7.400 18.907 1.00 78.44 89 LEU A O 1
ATOM 668 N N . ALA A 1 90 ? 2.492 7.121 21.076 1.00 73.12 90 ALA A N 1
ATOM 669 C CA . ALA A 1 90 ? 3.385 5.976 21.210 1.00 73.12 90 ALA A CA 1
ATOM 670 C C . ALA A 1 90 ? 2.770 4.759 20.496 1.00 73.12 90 ALA A C 1
ATOM 672 O O . ALA A 1 90 ? 1.548 4.682 20.346 1.00 73.12 90 ALA A O 1
ATOM 673 N N . ASP A 1 91 ? 3.601 3.797 20.086 1.00 67.19 91 ASP A N 1
ATOM 674 C CA . ASP A 1 91 ? 3.124 2.507 19.577 1.00 67.19 91 ASP A CA 1
ATOM 675 C C . ASP A 1 91 ? 2.403 1.750 20.703 1.00 67.19 91 ASP A C 1
ATOM 677 O O . ASP A 1 91 ? 2.999 1.012 21.488 1.00 67.19 91 ASP A O 1
ATOM 681 N N . VAL A 1 92 ? 1.101 1.999 20.810 1.00 70.06 92 VAL A N 1
ATOM 682 C CA . VAL A 1 92 ? 0.200 1.349 21.755 1.00 70.06 92 VAL A CA 1
ATOM 683 C C . VAL A 1 92 ? -0.473 0.158 21.087 1.00 70.06 92 VAL A C 1
ATOM 685 O O . VAL A 1 92 ? -0.879 0.214 19.925 1.00 70.06 92 VAL A O 1
ATOM 688 N N . GLU A 1 93 ? -0.611 -0.925 21.847 1.00 62.66 93 GLU A N 1
ATOM 689 C CA . GLU A 1 93 ? -1.179 -2.193 21.377 1.00 62.66 93 GLU A CA 1
ATOM 690 C C . GLU A 1 93 ? -2.646 -2.048 20.936 1.00 62.66 93 GLU A C 1
ATOM 692 O O . GLU A 1 93 ? -3.095 -2.729 20.021 1.00 62.66 93 GLU A O 1
ATOM 697 N N . ARG A 1 94 ? -3.378 -1.100 21.536 1.00 68.50 94 ARG A N 1
ATOM 698 C CA . ARG A 1 94 ? -4.749 -0.733 21.161 1.00 68.50 94 ARG A CA 1
ATOM 699 C C . ARG A 1 94 ? -4.823 0.768 20.881 1.00 68.50 94 ARG A C 1
ATOM 701 O O . ARG A 1 94 ? -4.918 1.548 21.829 1.00 68.50 94 ARG A O 1
ATOM 708 N N . PRO A 1 95 ? -4.719 1.196 19.614 1.00 74.06 95 PRO A N 1
ATOM 709 C CA . PRO A 1 95 ? -4.893 2.600 19.275 1.00 74.06 95 PRO A CA 1
ATOM 710 C C . PRO A 1 95 ? -6.343 3.061 19.486 1.00 74.06 95 PRO A C 1
ATOM 712 O O . PRO A 1 95 ? -7.255 2.231 19.501 1.00 74.06 95 PRO A O 1
ATOM 715 N N . PRO A 1 96 ? -6.570 4.381 19.594 1.00 76.62 96 PRO A N 1
ATOM 716 C CA . PRO A 1 96 ? -7.909 4.955 19.564 1.00 76.62 96 PRO A CA 1
ATOM 717 C C . PRO A 1 96 ? -8.686 4.544 18.307 1.00 76.62 96 PRO A C 1
ATOM 719 O O . PRO A 1 96 ? -8.105 4.372 17.230 1.00 76.62 96 PRO A O 1
ATOM 722 N N . SER A 1 97 ? -10.010 4.443 18.436 1.00 73.94 97 SER A N 1
ATOM 723 C CA . SER A 1 97 ? -10.903 4.206 17.302 1.00 73.94 97 SER A CA 1
ATOM 724 C C . SER A 1 97 ? -10.748 5.330 16.274 1.00 73.94 97 SER A C 1
ATOM 726 O O . SER A 1 97 ? -10.592 6.496 16.634 1.00 73.94 97 SER A O 1
ATOM 728 N N . GLY A 1 98 ? -10.750 4.981 14.987 1.00 79.00 98 GLY A N 1
ATOM 729 C CA . GLY A 1 98 ? -10.617 5.956 13.900 1.00 79.00 98 GLY A CA 1
ATOM 730 C C . GLY A 1 98 ? -9.204 6.509 13.667 1.00 79.00 98 GLY A C 1
ATOM 731 O O . GLY A 1 98 ? -9.061 7.433 12.864 1.00 79.00 98 GLY A O 1
ATOM 732 N N . LEU A 1 99 ? -8.168 5.966 14.324 1.00 89.00 99 LEU A N 1
ATOM 733 C CA . LEU A 1 99 ? -6.772 6.272 14.002 1.00 89.00 99 LEU A CA 1
ATOM 734 C C . LEU A 1 99 ? -6.341 5.582 12.701 1.00 89.00 99 LEU A C 1
ATOM 736 O O . LEU A 1 99 ? -6.304 4.355 12.631 1.00 89.00 99 LEU A O 1
ATOM 740 N N . VAL A 1 100 ? -5.908 6.371 11.719 1.00 93.06 100 VAL A N 1
ATOM 741 C CA . VAL A 1 100 ? -5.227 5.889 10.510 1.00 93.06 100 VAL A CA 1
ATOM 742 C C . VAL A 1 100 ? -3.727 6.139 10.644 1.00 93.06 100 VAL A C 1
ATOM 744 O O . VAL A 1 100 ? -3.298 7.229 11.016 1.00 93.06 100 VAL A O 1
ATOM 747 N N . ARG A 1 101 ? -2.892 5.147 10.330 1.00 94.56 101 ARG A N 1
ATOM 748 C CA . ARG A 1 101 ? -1.427 5.324 10.337 1.00 94.56 101 ARG A CA 1
ATOM 749 C C . ARG A 1 101 ? -0.899 5.572 8.934 1.00 94.56 101 ARG A C 1
ATOM 751 O O . ARG A 1 101 ? -1.219 4.803 8.035 1.00 94.56 101 ARG A O 1
ATOM 758 N N . LEU A 1 102 ? -0.060 6.589 8.766 1.00 97.06 102 LEU A N 1
ATOM 759 C CA . LEU A 1 102 ? 0.713 6.847 7.554 1.00 97.06 102 LEU A CA 1
ATOM 760 C C . LEU A 1 102 ? 2.196 6.629 7.850 1.00 97.06 102 LEU A C 1
ATOM 762 O O . LEU A 1 102 ? 2.785 7.362 8.645 1.00 97.06 102 LEU A O 1
ATOM 766 N N . ILE A 1 103 ? 2.806 5.639 7.204 1.00 97.00 103 ILE A N 1
ATOM 767 C CA . ILE A 1 103 ? 4.195 5.260 7.462 1.00 97.00 103 ILE A CA 1
ATOM 768 C C . ILE A 1 103 ? 5.011 5.397 6.176 1.00 97.00 103 ILE A C 1
ATOM 770 O O . ILE A 1 103 ? 4.686 4.795 5.165 1.00 97.00 103 ILE A O 1
ATOM 774 N N . ALA A 1 104 ? 6.088 6.174 6.190 1.00 97.62 104 ALA A N 1
ATOM 775 C CA . ALA A 1 104 ? 6.881 6.437 4.992 1.00 97.62 104 ALA A CA 1
ATOM 776 C C . ALA A 1 104 ? 8.345 6.018 5.144 1.00 97.62 104 ALA A C 1
ATOM 778 O O . ALA A 1 104 ? 8.980 6.228 6.184 1.00 97.62 104 ALA A O 1
ATOM 779 N N . GLY A 1 105 ? 8.906 5.447 4.082 1.00 96.38 105 GLY A N 1
ATOM 780 C CA . GLY A 1 105 ? 10.259 4.914 4.080 1.00 96.38 105 GLY A CA 1
ATOM 781 C C . GLY A 1 105 ? 10.948 5.002 2.727 1.00 96.38 105 GLY A C 1
ATOM 782 O O . GLY A 1 105 ? 10.354 5.329 1.704 1.00 96.38 105 GLY A O 1
ATOM 783 N N . VAL A 1 106 ? 12.247 4.715 2.755 1.00 95.00 106 VAL A N 1
ATOM 784 C CA . VAL A 1 106 ? 13.137 4.812 1.591 1.00 95.00 106 VAL A CA 1
ATOM 785 C C . VAL A 1 106 ? 13.051 3.594 0.670 1.00 95.00 106 VAL A C 1
ATOM 787 O O . VAL A 1 106 ? 13.424 3.689 -0.489 1.00 95.00 106 VAL A O 1
ATOM 790 N N . ASP A 1 107 ? 12.527 2.471 1.161 1.00 94.38 107 ASP A N 1
ATOM 791 C CA . ASP A 1 107 ? 12.403 1.205 0.436 1.00 94.38 107 ASP A CA 1
ATOM 792 C C . ASP A 1 107 ? 11.212 0.389 0.965 1.00 94.38 107 ASP A C 1
ATOM 794 O O . ASP A 1 107 ? 10.533 0.802 1.911 1.00 94.38 107 ASP A O 1
ATOM 798 N N . ARG A 1 108 ? 10.949 -0.771 0.353 1.00 94.69 108 ARG A N 1
ATOM 799 C CA . ARG A 1 108 ? 9.779 -1.618 0.654 1.00 94.69 108 ARG A CA 1
ATOM 800 C C . ARG A 1 108 ? 9.824 -2.275 2.029 1.00 94.69 108 ARG A C 1
ATOM 802 O O . ARG A 1 108 ? 8.792 -2.732 2.506 1.00 94.69 108 ARG A O 1
ATOM 809 N N . ARG A 1 109 ? 10.963 -2.285 2.730 1.00 93.88 109 ARG A N 1
ATOM 810 C CA . ARG A 1 109 ? 11.051 -2.840 4.095 1.00 93.88 109 ARG A CA 1
ATOM 811 C C . ARG A 1 109 ? 10.215 -2.035 5.086 1.00 93.88 109 ARG A C 1
ATOM 813 O O . ARG A 1 109 ? 9.866 -2.547 6.151 1.00 93.88 109 ARG A O 1
ATOM 820 N N . ILE A 1 110 ? 9.854 -0.794 4.742 1.00 94.88 110 ILE A N 1
ATOM 821 C CA . ILE A 1 110 ? 8.899 -0.009 5.527 1.00 94.88 110 ILE A CA 1
ATOM 822 C C . ILE A 1 110 ? 7.528 -0.686 5.619 1.00 94.88 110 ILE A C 1
ATOM 824 O O . ILE A 1 110 ? 6.912 -0.630 6.684 1.00 94.88 110 ILE A O 1
ATOM 828 N N . ALA A 1 111 ? 7.111 -1.403 4.570 1.00 95.38 111 ALA A N 1
ATOM 829 C CA . ALA A 1 111 ? 5.847 -2.123 4.544 1.00 95.38 111 ALA A CA 1
ATOM 830 C C . ALA A 1 111 ? 5.797 -3.180 5.650 1.00 95.38 111 ALA A C 1
ATOM 832 O O . ALA A 1 111 ? 4.815 -3.265 6.376 1.00 95.38 111 ALA A O 1
ATOM 833 N N . HIS A 1 112 ? 6.890 -3.913 5.897 1.00 94.12 112 HIS A N 1
ATOM 834 C CA . HIS A 1 112 ? 6.928 -4.887 6.994 1.00 94.12 112 HIS A CA 1
ATOM 835 C C . HIS A 1 112 ? 6.648 -4.244 8.363 1.00 94.12 112 HIS A C 1
ATOM 837 O O . HIS A 1 112 ? 5.889 -4.782 9.174 1.00 94.12 112 HIS A O 1
ATOM 843 N N . LYS A 1 113 ? 7.229 -3.063 8.617 1.00 92.44 113 LYS A N 1
ATOM 844 C CA . LYS A 1 113 ? 7.002 -2.308 9.859 1.00 92.44 113 LYS A CA 1
ATOM 845 C C . LYS A 1 113 ? 5.551 -1.841 9.959 1.00 92.44 113 LYS A C 1
ATOM 847 O O . LYS A 1 113 ? 4.928 -2.011 11.006 1.00 92.44 113 LYS A O 1
ATOM 852 N N . ALA A 1 114 ? 5.007 -1.307 8.869 1.00 94.44 114 ALA A N 1
ATOM 853 C CA . ALA A 1 114 ? 3.639 -0.812 8.816 1.00 94.44 114 ALA A CA 1
ATOM 854 C C . ALA A 1 114 ? 2.596 -1.923 8.986 1.00 94.44 114 ALA A C 1
ATOM 856 O O . ALA A 1 114 ? 1.658 -1.796 9.780 1.00 94.44 114 ALA A O 1
ATOM 857 N N . LEU A 1 115 ? 2.803 -3.050 8.311 1.00 95.06 115 LEU A N 1
ATOM 858 C CA . LEU A 1 115 ? 1.977 -4.242 8.437 1.00 95.06 115 LEU A CA 1
ATOM 859 C C . LEU A 1 115 ? 2.056 -4.828 9.848 1.00 95.06 115 LEU A C 1
ATOM 861 O O . LEU A 1 115 ? 1.029 -5.211 10.397 1.00 95.06 115 LEU A O 1
ATOM 865 N N . THR A 1 116 ? 3.237 -4.839 10.477 1.00 92.44 116 THR A N 1
ATOM 866 C CA . THR A 1 116 ? 3.396 -5.300 11.869 1.00 92.44 116 THR A CA 1
ATOM 867 C C . THR A 1 116 ? 2.602 -4.430 12.841 1.00 92.44 116 THR A C 1
ATOM 869 O O . THR A 1 116 ? 1.899 -4.956 13.705 1.00 92.44 116 THR A O 1
ATOM 872 N N . ALA A 1 117 ? 2.673 -3.104 12.695 1.00 90.44 117 ALA A N 1
ATOM 873 C CA . ALA A 1 117 ? 1.889 -2.179 13.513 1.00 90.44 117 ALA A CA 1
ATOM 874 C C . ALA A 1 117 ? 0.377 -2.377 13.299 1.00 90.44 117 ALA A C 1
ATOM 876 O O . ALA A 1 117 ? -0.397 -2.381 14.256 1.00 90.44 117 ALA A O 1
ATOM 877 N N . THR A 1 118 ? -0.036 -2.605 12.051 1.00 92.38 118 THR A N 1
ATOM 878 C CA . THR A 1 118 ? -1.442 -2.837 11.687 1.00 92.38 118 THR A CA 1
ATOM 879 C C . THR A 1 118 ? -1.961 -4.157 12.252 1.00 92.38 118 THR A C 1
ATOM 881 O O . THR A 1 118 ? -3.020 -4.172 12.872 1.00 92.38 118 THR A O 1
ATOM 884 N N . ALA A 1 119 ? -1.192 -5.240 12.126 1.00 91.69 119 ALA A N 1
ATOM 885 C CA . ALA A 1 119 ? -1.533 -6.550 12.672 1.00 91.69 119 ALA A CA 1
ATOM 886 C C . ALA A 1 119 ? -1.697 -6.506 14.198 1.00 91.69 119 ALA A C 1
ATOM 888 O O . ALA A 1 119 ? -2.652 -7.049 14.743 1.00 91.69 119 ALA A O 1
ATOM 889 N N . ARG A 1 120 ? -0.803 -5.813 14.912 1.00 88.19 120 ARG A N 1
ATOM 890 C CA . ARG A 1 120 ? -0.922 -5.669 16.373 1.00 88.19 120 ARG A CA 1
ATOM 891 C C . ARG A 1 120 ? -2.165 -4.885 16.782 1.00 88.19 120 ARG A C 1
ATOM 893 O O . ARG A 1 120 ? -2.816 -5.253 17.751 1.00 88.19 120 ARG A O 1
ATOM 900 N N . ALA A 1 121 ? -2.497 -3.839 16.028 1.00 85.19 121 ALA A N 1
ATOM 901 C CA . ALA A 1 121 ? -3.659 -3.001 16.296 1.00 85.19 121 ALA A CA 1
ATOM 902 C C . ALA A 1 121 ? -4.994 -3.651 15.895 1.00 85.19 121 ALA A C 1
ATOM 904 O O . ALA A 1 121 ? -6.034 -3.263 16.419 1.00 85.19 121 ALA A O 1
ATOM 905 N N . THR A 1 122 ? -4.993 -4.582 14.936 1.00 82.31 122 THR A N 1
ATOM 906 C CA . THR A 1 122 ? -6.204 -5.153 14.333 1.00 82.31 122 THR A CA 1
ATOM 907 C C . THR A 1 122 ? -6.087 -6.668 14.192 1.00 82.31 122 THR A C 1
ATOM 909 O O . THR A 1 122 ? -5.187 -7.178 13.536 1.00 82.31 122 THR A O 1
ATOM 912 N N . HIS A 1 123 ? -7.057 -7.413 14.727 1.00 76.31 123 HIS A N 1
ATOM 913 C CA . HIS A 1 123 ? -7.043 -8.881 14.679 1.00 76.31 123 HIS A CA 1
ATOM 914 C C . HIS A 1 123 ? -7.260 -9.491 13.276 1.00 76.31 123 HIS A C 1
ATOM 916 O O . HIS A 1 123 ? -6.910 -10.649 13.071 1.00 76.31 123 HIS A O 1
ATOM 922 N N . SER A 1 124 ? -7.843 -8.749 12.325 1.00 88.06 124 SER A N 1
ATOM 923 C CA . SER A 1 124 ? -8.032 -9.168 10.923 1.00 88.06 124 SER A CA 1
ATOM 924 C C . SER A 1 124 ? -8.125 -7.953 9.994 1.00 88.06 124 SER A C 1
ATOM 926 O O . SER A 1 124 ? -9.014 -7.114 10.159 1.00 88.06 124 SER A O 1
ATOM 928 N N . PHE A 1 125 ? -7.231 -7.871 9.011 1.00 95.44 125 PHE A N 1
ATOM 929 C CA . PHE A 1 125 ? -7.189 -6.822 7.990 1.00 95.44 125 PHE A CA 1
ATOM 930 C C . PHE A 1 125 ? -6.818 -7.431 6.628 1.00 95.44 125 PHE A C 1
ATOM 932 O O . PHE A 1 125 ? -6.250 -8.522 6.580 1.00 95.44 125 PHE A O 1
ATOM 939 N N . GLY A 1 126 ? -7.162 -6.759 5.531 1.00 98.19 126 GLY A N 1
ATOM 940 C CA . GLY A 1 126 ? -6.676 -7.085 4.186 1.00 98.19 126 GLY A CA 1
ATOM 941 C C . GLY A 1 126 ? -5.512 -6.202 3.752 1.00 98.19 126 GLY A C 1
ATOM 942 O O . GLY A 1 126 ? -5.137 -5.259 4.446 1.00 98.19 126 GLY A O 1
ATOM 943 N N . LEU A 1 127 ? -4.949 -6.478 2.581 1.00 98.69 127 LEU A N 1
ATOM 944 C CA . LEU A 1 127 ? -3.835 -5.719 2.020 1.00 98.69 127 LEU A CA 1
ATOM 945 C C . LEU A 1 127 ? -4.074 -5.424 0.544 1.00 98.69 127 LEU A C 1
ATOM 947 O O . LEU A 1 127 ? -4.281 -6.341 -0.245 1.00 98.69 127 LEU A O 1
ATOM 951 N N . ILE A 1 128 ? -3.972 -4.150 0.179 1.00 98.81 128 ILE A N 1
ATOM 952 C CA . ILE A 1 128 ? -3.849 -3.706 -1.208 1.00 98.81 128 ILE A CA 1
ATOM 953 C C . ILE A 1 128 ? -2.406 -3.235 -1.412 1.00 98.81 128 ILE A C 1
ATOM 955 O O . ILE A 1 128 ? -1.977 -2.236 -0.837 1.00 98.81 128 ILE A O 1
ATOM 959 N N . TRP A 1 129 ? -1.650 -3.985 -2.204 1.00 98.56 129 TRP A N 1
ATOM 960 C CA . TRP A 1 129 ? -0.245 -3.748 -2.519 1.00 98.56 129 TRP A CA 1
ATOM 961 C C . TRP A 1 129 ? -0.137 -3.128 -3.914 1.00 98.56 129 TRP A C 1
ATOM 963 O O . TRP A 1 129 ? -0.239 -3.827 -4.921 1.00 98.56 129 TRP A O 1
ATOM 973 N N . ILE A 1 130 ? 0.022 -1.807 -3.980 1.00 98.56 130 ILE A N 1
ATOM 974 C CA . ILE A 1 130 ? 0.120 -1.044 -5.228 1.00 98.56 130 ILE A CA 1
ATOM 975 C C . ILE A 1 130 ? 1.599 -0.836 -5.555 1.00 98.56 130 ILE A C 1
ATOM 977 O O . ILE A 1 130 ? 2.249 0.077 -5.036 1.00 98.56 130 ILE A O 1
ATOM 981 N N . ASP A 1 131 ? 2.136 -1.699 -6.409 1.00 97.06 131 ASP A N 1
ATOM 982 C CA . ASP A 1 131 ? 3.565 -1.760 -6.707 1.00 97.06 131 ASP A CA 1
ATOM 983 C C . ASP A 1 131 ? 3.815 -2.387 -8.088 1.00 97.06 131 ASP A C 1
ATOM 985 O O . ASP A 1 131 ? 3.003 -3.145 -8.613 1.00 97.06 131 ASP A O 1
ATOM 989 N N . SER A 1 132 ? 4.979 -2.092 -8.658 1.00 94.38 132 SER A N 1
ATOM 990 C CA . SER A 1 132 ? 5.478 -2.701 -9.889 1.00 94.38 132 SER A CA 1
ATOM 991 C C . SER A 1 132 ? 5.970 -4.144 -9.724 1.00 94.38 132 SER A C 1
ATOM 993 O O . SER A 1 132 ? 6.016 -4.875 -10.721 1.00 94.38 132 SER A O 1
ATOM 995 N N . ILE A 1 133 ? 6.320 -4.546 -8.495 1.00 94.62 133 ILE A N 1
ATOM 996 C CA . ILE A 1 133 ? 6.768 -5.899 -8.123 1.00 94.62 133 ILE A CA 1
ATOM 997 C C . ILE A 1 133 ? 5.954 -6.447 -6.943 1.00 94.62 133 ILE A C 1
ATOM 999 O O . ILE A 1 133 ? 5.447 -5.679 -6.125 1.00 94.62 133 ILE A O 1
ATOM 1003 N N . ALA A 1 134 ? 5.867 -7.772 -6.811 1.00 93.44 134 ALA A N 1
ATOM 1004 C CA . ALA A 1 134 ? 5.130 -8.398 -5.710 1.00 93.44 134 ALA A CA 1
ATOM 1005 C C . ALA A 1 134 ? 5.920 -8.429 -4.388 1.00 93.44 134 ALA A C 1
ATOM 1007 O O . ALA A 1 13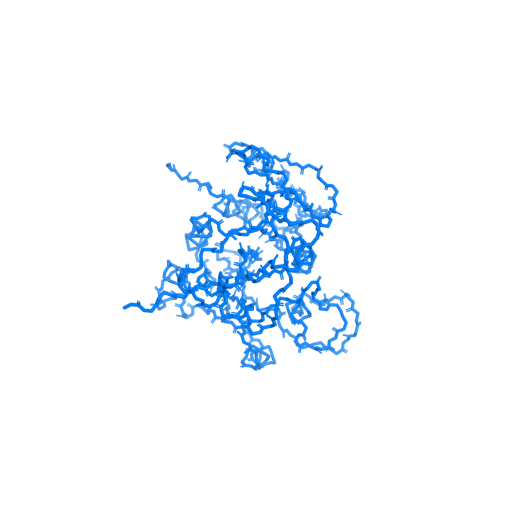4 ? 5.320 -8.508 -3.321 1.00 93.44 134 ALA A O 1
ATOM 1008 N N . ALA A 1 135 ? 7.252 -8.363 -4.451 1.00 94.69 135 ALA A N 1
ATOM 1009 C CA . ALA A 1 135 ? 8.145 -8.557 -3.311 1.00 94.69 135 ALA A CA 1
ATOM 1010 C C . ALA A 1 135 ? 7.987 -9.947 -2.649 1.00 94.69 135 ALA A C 1
ATOM 1012 O O . ALA A 1 135 ? 8.009 -10.087 -1.418 1.00 94.69 135 ALA A O 1
ATOM 1013 N N . LEU A 1 136 ? 7.810 -10.975 -3.486 1.00 95.38 136 LEU A N 1
ATOM 1014 C CA . LEU A 1 136 ? 7.616 -12.376 -3.103 1.00 95.38 136 LEU A CA 1
ATOM 1015 C C . LEU A 1 136 ? 8.819 -13.275 -3.445 1.00 95.38 136 LEU A C 1
ATOM 1017 O O . LEU A 1 136 ? 8.662 -14.496 -3.538 1.00 95.38 136 LEU A O 1
ATOM 1021 N N . MET A 1 137 ? 10.006 -12.705 -3.664 1.00 93.75 137 MET A N 1
ATOM 1022 C CA . MET A 1 137 ? 11.192 -13.502 -3.967 1.00 93.75 137 MET A CA 1
ATOM 1023 C C . MET A 1 137 ? 11.496 -14.481 -2.819 1.00 93.75 137 MET A C 1
ATOM 1025 O O . MET A 1 137 ? 11.480 -14.094 -1.647 1.00 93.75 137 MET A O 1
ATOM 1029 N N . PRO A 1 138 ? 11.744 -15.768 -3.125 1.00 89.12 138 PRO A N 1
ATOM 1030 C CA . PRO A 1 138 ? 12.230 -16.711 -2.129 1.00 89.12 138 PRO A CA 1
ATOM 1031 C C . PRO A 1 138 ? 13.622 -16.307 -1.647 1.00 89.12 138 PRO A C 1
ATOM 1033 O O . PRO A 1 138 ? 14.504 -16.048 -2.460 1.00 89.12 138 PRO A O 1
ATOM 1036 N N . GLU A 1 139 ? 13.828 -16.327 -0.334 1.00 86.25 139 GLU A N 1
ATOM 1037 C CA . GLU A 1 139 ? 15.134 -16.093 0.283 1.00 86.25 139 GLU A CA 1
ATOM 1038 C C . GLU A 1 139 ? 15.672 -17.368 0.906 1.00 86.25 139 GLU A C 1
ATOM 1040 O O . GLU A 1 139 ? 14.902 -18.164 1.451 1.00 86.25 139 GLU A O 1
ATOM 1045 N N . ASP A 1 140 ? 16.996 -17.504 0.942 1.00 78.88 140 ASP A N 1
ATOM 1046 C CA . ASP A 1 140 ? 17.698 -18.573 1.663 1.00 78.88 140 ASP A CA 1
ATOM 1047 C C . ASP A 1 140 ? 18.117 -18.135 3.077 1.00 78.88 140 ASP A C 1
ATOM 1049 O O . ASP A 1 140 ? 18.107 -18.948 4.002 1.00 78.88 140 ASP A O 1
ATOM 1053 N N . GLU A 1 141 ? 18.298 -16.834 3.315 1.00 71.75 141 GLU A N 1
ATOM 1054 C CA . GLU A 1 141 ? 18.731 -16.288 4.610 1.00 71.75 141 GLU A CA 1
ATOM 1055 C C . GLU A 1 141 ? 17.620 -16.243 5.680 1.00 71.75 141 GLU A C 1
ATOM 1057 O O . GLU A 1 141 ? 16.437 -16.017 5.393 1.00 71.75 141 GLU A O 1
ATOM 1062 N N . GLU A 1 142 ? 18.001 -16.481 6.938 1.00 68.62 142 GLU A N 1
ATOM 1063 C CA . GLU A 1 142 ? 17.138 -16.334 8.115 1.00 68.62 142 GLU A CA 1
ATOM 1064 C C . GLU A 1 142 ? 17.313 -14.951 8.764 1.00 68.62 142 GLU A C 1
ATOM 1066 O O . GLU A 1 142 ? 18.383 -14.355 8.707 1.00 68.62 142 GLU A O 1
ATOM 1071 N N . GLY A 1 143 ? 16.277 -14.462 9.452 1.00 64.69 143 GLY A N 1
ATOM 1072 C CA . GLY A 1 143 ? 16.325 -13.191 10.189 1.00 64.69 143 GLY A CA 1
ATOM 1073 C C . GLY A 1 143 ? 15.554 -12.049 9.524 1.00 64.69 143 GLY A C 1
ATOM 1074 O O . GLY A 1 143 ? 15.045 -12.183 8.419 1.00 64.69 143 GLY A O 1
ATOM 1075 N N . ILE A 1 144 ? 15.396 -10.937 10.246 1.00 59.28 144 ILE A N 1
ATOM 1076 C CA . ILE A 1 144 ? 14.492 -9.827 9.878 1.00 59.28 144 ILE A CA 1
ATOM 1077 C C . ILE A 1 144 ? 15.099 -8.799 8.913 1.00 59.28 144 ILE A C 1
ATOM 1079 O O . ILE A 1 144 ? 14.386 -7.894 8.480 1.00 59.28 14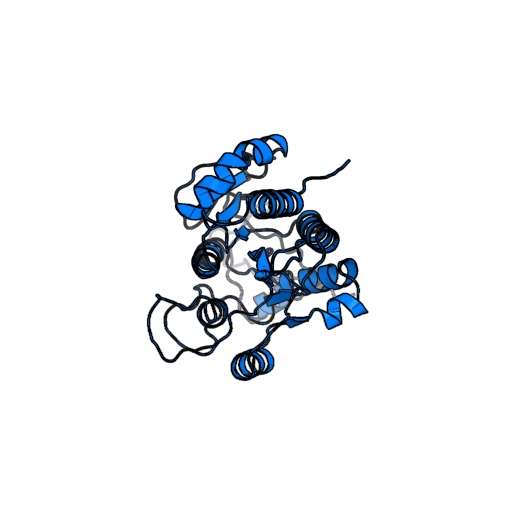4 ILE A O 1
ATOM 1083 N N . ASP A 1 145 ? 16.396 -8.896 8.608 1.00 71.69 145 ASP A N 1
ATOM 1084 C CA . ASP A 1 145 ? 17.025 -8.036 7.604 1.00 71.69 145 ASP A CA 1
ATOM 1085 C C . ASP A 1 145 ? 16.690 -8.592 6.219 1.00 71.69 145 ASP A C 1
ATOM 1087 O O . ASP A 1 145 ? 17.314 -9.523 5.722 1.00 71.69 145 ASP A O 1
ATOM 1091 N N . LEU A 1 146 ? 15.579 -8.104 5.675 1.00 75.69 146 LEU A N 1
ATOM 1092 C CA . LEU A 1 146 ? 14.947 -8.644 4.480 1.00 75.69 146 LEU A CA 1
ATOM 1093 C C . LEU A 1 146 ? 15.399 -7.872 3.246 1.00 75.69 146 LEU A C 1
ATOM 1095 O O . LEU A 1 146 ? 15.282 -6.644 3.245 1.00 75.69 146 LEU A O 1
ATOM 1099 N N . PRO A 1 147 ? 15.793 -8.544 2.157 1.00 88.12 147 PRO A N 1
ATOM 1100 C CA . PRO A 1 147 ? 15.830 -7.912 0.849 1.00 88.12 147 PRO A CA 1
ATOM 1101 C C . PRO A 1 147 ? 14.462 -7.315 0.507 1.00 88.12 147 PRO A C 1
ATOM 1103 O O . PRO A 1 147 ? 13.416 -7.907 0.785 1.00 88.12 147 PRO A O 1
ATOM 1106 N N . GLU A 1 148 ? 14.448 -6.129 -0.104 1.00 91.75 148 GLU A N 1
ATOM 1107 C CA . GLU A 1 148 ? 13.197 -5.427 -0.422 1.00 91.75 148 GLU A CA 1
ATOM 1108 C C . GLU A 1 148 ? 12.269 -6.228 -1.348 1.00 91.75 148 GLU A C 1
ATOM 1110 O O . GLU A 1 148 ? 11.053 -6.062 -1.286 1.00 91.75 148 GLU A O 1
ATOM 1115 N N . CYS A 1 149 ? 12.833 -7.131 -2.156 1.00 92.69 149 CYS A N 1
ATOM 1116 C CA . CYS A 1 149 ? 12.114 -8.012 -3.071 1.00 92.69 149 CYS A CA 1
ATOM 1117 C C . CYS A 1 149 ? 11.459 -9.224 -2.394 1.00 92.69 149 CYS A C 1
ATOM 1119 O O . CYS A 1 149 ? 10.823 -10.012 -3.085 1.00 92.69 149 CYS A O 1
ATOM 1121 N N . SER A 1 150 ? 11.586 -9.366 -1.074 1.00 93.62 150 SER A N 1
ATOM 1122 C CA . SER A 1 150 ? 11.140 -10.557 -0.326 1.00 93.62 150 SER A CA 1
ATOM 1123 C C . SER A 1 150 ? 10.288 -10.193 0.894 1.00 93.62 150 SER A C 1
ATOM 1125 O O . SER A 1 150 ? 9.837 -11.052 1.659 1.00 93.62 150 SER A O 1
ATOM 1127 N N . VAL A 1 151 ? 10.041 -8.892 1.080 1.00 94.19 151 VAL A N 1
ATOM 1128 C CA . VAL A 1 151 ? 9.318 -8.329 2.224 1.00 94.19 151 VAL A CA 1
ATOM 1129 C C . VAL A 1 151 ? 7.906 -8.894 2.345 1.00 94.19 151 VAL A C 1
ATOM 1131 O O . VAL A 1 151 ? 7.478 -9.222 3.458 1.00 94.19 151 VAL A O 1
ATOM 1134 N N . LEU A 1 152 ? 7.174 -9.026 1.236 1.00 95.38 152 LEU A N 1
ATOM 1135 C CA . LEU A 1 152 ? 5.807 -9.536 1.278 1.00 95.38 152 LEU A CA 1
ATOM 1136 C C . LEU A 1 152 ? 5.801 -11.042 1.568 1.00 95.38 152 LEU A C 1
ATOM 1138 O O . LEU A 1 152 ? 5.003 -11.492 2.391 1.00 95.38 152 LEU A O 1
ATOM 1142 N N . ALA A 1 153 ? 6.740 -11.806 0.993 1.00 94.75 153 ALA A N 1
ATOM 1143 C CA . ALA A 1 153 ? 6.856 -13.244 1.250 1.00 94.75 153 ALA A CA 1
ATOM 1144 C C . ALA A 1 153 ? 7.087 -13.522 2.738 1.00 94.75 153 ALA A C 1
ATOM 1146 O O . ALA A 1 153 ? 6.376 -14.347 3.325 1.00 94.75 153 ALA A O 1
ATOM 1147 N N . ARG A 1 154 ? 8.013 -12.781 3.365 1.00 93.00 154 ARG A N 1
ATOM 1148 C CA . ARG A 1 154 ? 8.249 -12.889 4.807 1.00 93.00 154 ARG A CA 1
ATOM 1149 C C . ARG A 1 154 ? 7.032 -12.465 5.609 1.00 93.00 154 ARG A C 1
ATOM 1151 O O . ARG A 1 154 ? 6.633 -13.186 6.515 1.00 93.00 154 ARG A O 1
ATOM 1158 N N . SER A 1 155 ? 6.433 -11.319 5.286 1.00 93.94 155 SER A N 1
ATOM 1159 C CA . SER A 1 155 ? 5.298 -10.773 6.043 1.00 93.94 155 SER A CA 1
ATOM 1160 C C . SER A 1 155 ? 4.116 -11.748 6.078 1.00 93.94 155 SER A C 1
ATOM 1162 O O . SER A 1 155 ? 3.495 -11.938 7.123 1.00 93.94 155 SER A O 1
ATOM 1164 N N . LEU A 1 156 ? 3.855 -12.435 4.965 1.00 94.38 156 LEU A N 1
ATOM 1165 C CA . LEU A 1 156 ? 2.808 -13.450 4.861 1.00 94.38 156 LEU A CA 1
ATOM 1166 C C . LEU A 1 156 ? 3.219 -14.826 5.418 1.00 94.38 156 LEU A C 1
ATOM 1168 O O . LEU A 1 156 ? 2.370 -15.706 5.558 1.00 94.38 156 LEU A O 1
ATOM 1172 N N . GLY A 1 157 ? 4.497 -15.028 5.751 1.00 92.69 157 GLY A N 1
ATOM 1173 C CA . GLY A 1 157 ? 5.037 -16.313 6.203 1.00 92.69 157 GLY A CA 1
ATOM 1174 C C . GLY A 1 157 ? 5.070 -17.387 5.112 1.00 92.69 157 GLY A C 1
ATOM 1175 O O . GLY A 1 157 ? 5.047 -18.578 5.424 1.00 92.69 157 GLY A O 1
ATOM 1176 N N . LEU A 1 158 ? 5.103 -16.987 3.836 1.00 91.94 158 LEU A N 1
ATOM 1177 C CA . LEU A 1 158 ? 5.111 -17.909 2.692 1.00 91.94 158 LEU A CA 1
ATOM 1178 C C . LEU A 1 158 ? 6.444 -18.655 2.559 1.00 91.94 158 LEU A C 1
ATOM 1180 O O . LEU A 1 158 ? 6.473 -19.788 2.084 1.00 91.94 158 LEU A O 1
ATOM 1184 N N . ASP A 1 159 ? 7.531 -18.053 3.042 1.00 88.25 159 ASP A N 1
ATOM 1185 C CA . ASP A 1 159 ? 8.864 -18.659 3.096 1.00 88.25 159 ASP A CA 1
ATOM 1186 C C . ASP A 1 159 ? 9.063 -19.597 4.304 1.00 88.25 159 ASP A C 1
ATOM 1188 O O . ASP A 1 159 ? 10.090 -20.266 4.401 1.00 88.25 159 ASP A O 1
ATOM 1192 N N . ARG A 1 160 ? 8.071 -19.686 5.207 1.00 86.19 160 ARG A N 1
ATOM 1193 C CA . ARG A 1 160 ? 8.100 -20.471 6.457 1.00 86.19 160 ARG A CA 1
ATOM 1194 C C . ARG A 1 160 ? 9.252 -20.099 7.398 1.00 86.19 160 ARG A C 1
ATOM 1196 O O . ARG A 1 160 ? 9.705 -20.941 8.175 1.00 86.19 160 ARG A O 1
ATOM 1203 N N . LYS A 1 161 ? 9.706 -18.844 7.361 1.00 85.75 161 LYS A N 1
ATOM 1204 C CA . LYS A 1 161 ? 10.784 -18.339 8.221 1.00 85.75 161 LYS A CA 1
ATOM 1205 C C . LYS A 1 161 ? 10.267 -17.457 9.354 1.00 85.75 161 LYS A C 1
ATOM 1207 O O . LYS A 1 161 ? 9.133 -16.977 9.353 1.00 85.75 161 LYS A O 1
ATOM 1212 N N . ALA A 1 162 ? 11.128 -17.230 10.346 1.00 86.06 162 ALA A N 1
ATOM 1213 C CA . ALA A 1 162 ? 10.846 -16.303 11.438 1.00 86.06 162 ALA A CA 1
ATOM 1214 C C . ALA A 1 162 ? 10.712 -14.860 10.920 1.00 86.06 162 ALA A C 1
ATOM 1216 O O . ALA A 1 162 ? 11.467 -14.433 10.049 1.00 86.06 162 ALA A O 1
ATOM 1217 N N . GLY A 1 163 ? 9.780 -14.094 11.489 1.00 85.94 163 GLY A N 1
ATOM 1218 C CA . GLY A 1 163 ? 9.484 -12.721 11.061 1.00 85.94 163 GLY A CA 1
ATOM 1219 C C . GLY A 1 163 ? 8.191 -12.577 10.258 1.00 85.94 163 GLY A C 1
ATOM 1220 O O . GLY A 1 163 ? 7.920 -11.495 9.759 1.00 85.94 163 GLY A O 1
ATOM 1221 N N . ALA A 1 164 ? 7.381 -13.632 10.142 1.00 90.75 164 ALA A N 1
ATOM 1222 C CA . ALA A 1 164 ? 6.001 -13.494 9.687 1.00 90.75 164 ALA A CA 1
ATOM 1223 C C . ALA A 1 164 ? 5.181 -12.607 10.633 1.00 90.75 164 ALA A C 1
ATOM 1225 O O . ALA A 1 164 ? 5.439 -12.562 11.841 1.00 90.75 164 ALA A O 1
ATOM 1226 N N . LEU A 1 165 ? 4.176 -11.924 10.081 1.00 91.44 165 LEU A N 1
ATOM 1227 C CA . LEU A 1 165 ? 3.274 -11.078 10.857 1.00 91.44 165 LEU A CA 1
ATOM 1228 C C . LEU A 1 165 ? 2.548 -11.891 11.934 1.00 91.44 165 LEU A C 1
ATOM 1230 O O . LEU A 1 165 ? 2.172 -13.045 11.722 1.00 91.44 165 LEU A O 1
ATOM 1234 N N . GLN A 1 166 ? 2.350 -11.267 13.094 1.00 88.75 166 GLN A N 1
ATOM 1235 C CA . GLN A 1 166 ? 1.599 -11.821 14.217 1.00 88.75 166 GLN A CA 1
ATOM 1236 C C . GLN A 1 166 ? 0.663 -10.735 14.772 1.00 88.75 166 GLN A C 1
ATOM 1238 O O . GLN A 1 166 ? 1.172 -9.737 15.295 1.00 88.75 166 GLN A O 1
ATOM 1243 N N . PRO A 1 167 ? -0.674 -10.900 14.679 1.00 89.19 167 PRO A N 1
ATOM 1244 C CA . PRO A 1 167 ? -1.417 -11.954 13.972 1.00 89.19 167 PRO A CA 1
ATOM 1245 C C . PRO A 1 167 ? -1.090 -12.049 12.472 1.00 89.19 167 PRO A C 1
ATOM 1247 O O . PRO A 1 167 ? -0.681 -11.068 11.851 1.00 89.19 167 PRO A O 1
ATOM 1250 N N . GLN A 1 168 ? -1.256 -13.240 11.893 1.00 89.31 168 GLN A N 1
ATOM 1251 C CA . GLN A 1 168 ? -0.904 -13.491 10.495 1.00 89.31 168 GLN A CA 1
ATOM 1252 C C . GLN A 1 168 ? -1.953 -12.913 9.537 1.00 89.31 168 GLN A C 1
ATOM 1254 O O . GLN A 1 168 ? -3.151 -13.160 9.680 1.00 89.31 168 GLN A O 1
ATOM 1259 N N . LEU A 1 169 ? -1.485 -12.182 8.524 1.00 93.81 169 LEU A N 1
ATOM 1260 C CA . LEU A 1 169 ? -2.306 -11.713 7.410 1.00 93.81 169 LEU A CA 1
ATOM 1261 C C . LEU A 1 169 ? -2.644 -12.892 6.489 1.00 93.81 169 LEU A C 1
ATOM 1263 O O . LEU A 1 169 ? -1.751 -13.582 5.994 1.00 93.81 169 LEU A O 1
ATOM 1267 N N . SER A 1 170 ? -3.937 -13.124 6.260 1.00 94.44 170 SER A N 1
ATOM 1268 C CA . SER A 1 170 ? -4.397 -14.220 5.404 1.00 94.44 170 SER A CA 1
ATOM 1269 C C . SER A 1 170 ? -4.104 -13.910 3.930 1.00 94.44 170 SER A C 1
ATOM 1271 O O . SER A 1 170 ? -4.579 -12.885 3.444 1.00 94.44 170 SER A O 1
ATOM 1273 N N . PRO A 1 171 ? -3.388 -14.783 3.187 1.00 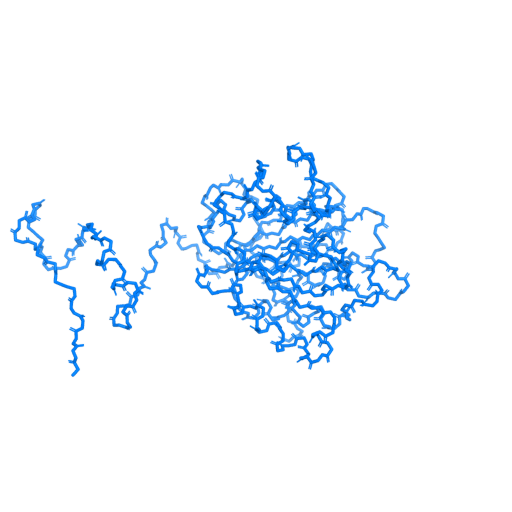96.56 171 PRO A N 1
ATOM 1274 C CA . PRO A 1 171 ? -3.039 -14.522 1.787 1.00 96.56 171 PRO A CA 1
ATOM 1275 C C . PRO A 1 171 ? -4.241 -14.282 0.862 1.00 96.56 171 PRO A C 1
ATOM 1277 O O . PRO A 1 171 ? -4.113 -13.554 -0.110 1.00 96.56 171 PRO A O 1
ATOM 1280 N N . GLU A 1 172 ? -5.410 -14.849 1.178 1.00 97.25 172 GLU A N 1
ATOM 1281 C CA . GLU A 1 172 ? -6.664 -14.648 0.429 1.00 97.25 172 GLU A CA 1
ATOM 1282 C C . GLU A 1 172 ? -7.211 -13.213 0.488 1.00 97.25 172 GLU A C 1
ATOM 1284 O O . GLU A 1 172 ? -7.980 -12.824 -0.384 1.00 97.25 172 GLU A O 1
ATOM 1289 N N . ASN A 1 173 ? -6.774 -12.417 1.471 1.00 97.62 173 ASN A N 1
ATOM 1290 C CA . ASN A 1 173 ? -7.158 -11.013 1.637 1.00 97.62 173 ASN A CA 1
ATOM 1291 C C . ASN A 1 173 ? -6.072 -10.055 1.119 1.00 97.62 173 ASN A C 1
ATOM 1293 O O . ASN A 1 173 ? -6.089 -8.865 1.443 1.00 97.62 173 ASN A O 1
ATOM 1297 N N . VAL A 1 174 ? -5.098 -10.573 0.362 1.00 98.44 174 VAL A N 1
ATOM 1298 C CA . VAL A 1 174 ? -4.007 -9.798 -0.233 1.00 98.44 174 VAL A CA 1
ATOM 1299 C C . VAL A 1 174 ? -4.255 -9.646 -1.723 1.00 98.44 174 VAL A C 1
ATOM 1301 O O . VAL A 1 174 ? -4.449 -10.631 -2.439 1.00 98.44 174 VAL A O 1
ATOM 1304 N N . VAL A 1 175 ? -4.195 -8.403 -2.185 1.00 98.62 175 VAL A N 1
ATOM 1305 C CA . VAL A 1 175 ? -4.338 -8.042 -3.589 1.00 98.62 175 VAL A CA 1
ATOM 1306 C C . VAL A 1 175 ? -3.153 -7.199 -4.021 1.00 98.62 175 VAL A C 1
ATOM 1308 O O . VAL A 1 175 ? -2.900 -6.144 -3.447 1.00 98.62 175 VAL A O 1
ATOM 1311 N N . ILE A 1 176 ? -2.451 -7.639 -5.058 1.00 98.50 176 ILE A N 1
ATOM 1312 C CA . ILE A 1 176 ? -1.396 -6.873 -5.722 1.00 98.50 176 ILE A CA 1
ATOM 1313 C C . ILE A 1 176 ? -2.008 -6.149 -6.921 1.00 98.50 176 ILE A C 1
ATOM 1315 O O . ILE A 1 176 ? -2.745 -6.756 -7.693 1.00 98.50 176 ILE A O 1
ATOM 1319 N N . VAL A 1 177 ? -1.702 -4.865 -7.091 1.00 98.38 177 VAL A N 1
ATOM 1320 C CA . VAL A 1 177 ? -2.199 -4.021 -8.186 1.00 98.38 177 VAL A CA 1
ATOM 1321 C C . VAL A 1 177 ? -1.024 -3.327 -8.864 1.00 98.38 177 VAL A C 1
ATOM 1323 O O . VAL A 1 177 ? -0.203 -2.702 -8.198 1.00 98.38 177 VAL A O 1
ATOM 1326 N N . GLY A 1 178 ? -0.971 -3.396 -10.195 1.00 94.75 178 GLY A N 1
ATOM 1327 C CA . GLY A 1 178 ? 0.094 -2.767 -10.984 1.00 94.75 178 GLY A CA 1
ATOM 1328 C C . GLY A 1 178 ? 1.312 -3.664 -11.204 1.00 94.75 178 GLY A C 1
ATOM 1329 O O . GLY A 1 178 ? 2.364 -3.174 -11.620 1.00 94.75 178 GLY A O 1
ATOM 1330 N N . LEU A 1 179 ? 1.170 -4.979 -10.971 1.00 94.69 179 LEU A N 1
ATOM 1331 C CA . LEU A 1 179 ? 2.251 -5.938 -11.176 1.00 94.69 179 LEU A CA 1
ATOM 1332 C C . LEU A 1 179 ? 2.683 -5.920 -12.646 1.00 94.69 179 LEU A C 1
ATOM 1334 O O . LEU A 1 179 ? 1.920 -6.278 -13.548 1.00 94.69 179 LEU A O 1
ATOM 1338 N N . ARG A 1 180 ? 3.925 -5.501 -12.882 1.00 89.75 180 ARG A N 1
ATOM 1339 C CA . ARG A 1 180 ? 4.490 -5.353 -14.230 1.00 89.75 180 ARG A CA 1
ATOM 1340 C C . ARG A 1 180 ? 5.542 -6.409 -14.517 1.00 89.75 180 ARG A C 1
ATOM 1342 O O . ARG A 1 180 ? 5.651 -6.890 -15.643 1.00 89.75 180 ARG A O 1
ATOM 1349 N N . HIS A 1 181 ? 6.328 -6.753 -13.507 1.00 81.12 181 HIS A N 1
ATOM 1350 C CA . HIS A 1 181 ? 7.371 -7.752 -13.619 1.00 81.12 181 HIS A CA 1
ATOM 1351 C C . HIS A 1 181 ? 7.293 -8.704 -12.435 1.00 81.12 181 HIS A C 1
ATOM 1353 O O . HIS A 1 181 ? 7.167 -8.264 -11.297 1.00 81.12 181 HIS A O 1
ATOM 1359 N N . ALA A 1 182 ? 7.380 -9.997 -12.728 1.00 85.50 182 ALA A N 1
ATOM 1360 C CA . ALA A 1 182 ? 7.567 -11.032 -11.730 1.00 85.50 182 ALA A CA 1
ATOM 1361 C C . ALA A 1 182 ? 8.632 -11.999 -12.243 1.00 85.50 182 ALA A C 1
ATOM 1363 O O . ALA A 1 182 ? 8.515 -12.524 -13.357 1.00 85.50 182 ALA A O 1
ATOM 1364 N N . ASP A 1 183 ? 9.667 -12.225 -11.438 1.00 91.88 183 ASP A N 1
ATOM 1365 C CA . ASP A 1 183 ? 10.659 -13.263 -11.716 1.00 91.88 183 ASP A CA 1
ATOM 1366 C C . ASP A 1 183 ? 9.968 -14.644 -11.746 1.00 91.88 183 ASP A C 1
ATOM 1368 O O . ASP A 1 183 ? 8.996 -14.859 -11.014 1.00 91.88 183 ASP A O 1
ATOM 1372 N N . PRO A 1 184 ? 10.418 -15.623 -12.555 1.00 93.06 184 PRO A N 1
ATOM 1373 C CA . PRO A 1 184 ? 9.827 -16.959 -12.558 1.00 93.06 184 PRO A CA 1
ATOM 1374 C C . PRO A 1 184 ? 9.750 -17.636 -11.180 1.00 93.06 184 PRO A C 1
ATOM 1376 O O . PRO A 1 184 ? 8.834 -18.430 -10.960 1.00 93.06 184 PRO A O 1
ATOM 1379 N N . ALA A 1 185 ? 10.686 -17.362 -10.268 1.00 91.88 185 ALA A N 1
ATOM 1380 C CA . ALA A 1 185 ? 10.631 -17.846 -8.892 1.00 91.88 185 ALA A CA 1
ATOM 1381 C C . ALA A 1 185 ? 9.495 -17.171 -8.107 1.00 91.88 185 ALA A C 1
ATOM 1383 O O . ALA A 1 185 ? 8.687 -17.863 -7.487 1.00 91.88 185 ALA A O 1
ATOM 1384 N N . GLU A 1 186 ? 9.377 -15.847 -8.213 1.00 92.62 186 GLU A N 1
ATOM 1385 C CA . GLU A 1 186 ? 8.303 -15.054 -7.606 1.00 92.62 186 GLU A CA 1
ATOM 1386 C C . GLU A 1 186 ? 6.921 -15.483 -8.121 1.00 92.62 186 GLU A C 1
ATOM 1388 O O . GLU A 1 186 ? 5.989 -15.712 -7.352 1.00 92.62 186 GLU A O 1
ATOM 1393 N N . ALA A 1 187 ? 6.800 -15.688 -9.434 1.00 92.44 187 ALA A N 1
ATOM 1394 C CA . ALA A 1 187 ? 5.563 -16.107 -10.079 1.00 92.44 187 ALA A CA 1
ATOM 1395 C C . ALA A 1 187 ? 5.093 -17.498 -9.621 1.00 92.44 187 ALA A C 1
ATOM 1397 O O . ALA A 1 187 ? 3.890 -17.761 -9.619 1.00 92.44 187 ALA A O 1
ATOM 1398 N N . ARG A 1 188 ? 6.011 -18.400 -9.239 1.00 94.00 188 ARG A N 1
ATOM 1399 C CA . ARG A 1 188 ? 5.649 -19.696 -8.635 1.00 94.00 188 ARG A CA 1
ATOM 1400 C C . ARG A 1 188 ? 5.071 -19.497 -7.242 1.00 94.00 188 ARG A C 1
ATOM 1402 O O . ARG A 1 188 ? 3.984 -19.996 -6.986 1.00 94.00 188 ARG A O 1
ATOM 1409 N N . VAL A 1 189 ? 5.738 -18.708 -6.394 1.00 94.75 189 VAL A N 1
ATOM 1410 C CA . VAL A 1 189 ? 5.233 -18.375 -5.050 1.00 94.75 189 VAL A CA 1
ATOM 1411 C C . VAL A 1 189 ? 3.847 -17.749 -5.139 1.00 94.75 189 VAL A C 1
ATOM 1413 O O . VAL A 1 189 ? 2.942 -18.164 -4.422 1.00 94.75 189 VAL A O 1
ATOM 1416 N N . LEU A 1 190 ? 3.656 -16.801 -6.057 1.00 94.12 190 LEU A N 1
ATOM 1417 C CA . LEU A 1 190 ? 2.373 -16.143 -6.264 1.00 94.12 190 LEU A CA 1
ATOM 1418 C C . LEU A 1 190 ? 1.273 -17.147 -6.654 1.00 94.12 190 LEU A C 1
ATOM 1420 O O . LEU A 1 190 ? 0.214 -17.141 -6.035 1.00 94.12 190 LEU A O 1
ATOM 1424 N N . LYS A 1 191 ? 1.541 -18.048 -7.611 1.00 93.56 191 LYS A N 1
ATOM 1425 C CA . LYS A 1 191 ? 0.592 -19.087 -8.064 1.00 93.56 191 LYS A CA 1
ATOM 1426 C C . LYS A 1 191 ? 0.279 -20.148 -7.011 1.00 93.56 191 LYS A C 1
ATOM 1428 O O . LYS A 1 191 ? -0.843 -20.643 -6.977 1.00 93.56 191 LYS A O 1
ATOM 1433 N N . ASP A 1 192 ? 1.263 -20.505 -6.193 1.00 94.38 192 ASP A N 1
ATOM 1434 C CA . ASP A 1 192 ? 1.112 -21.490 -5.119 1.00 94.38 192 ASP A CA 1
ATOM 1435 C C . ASP A 1 192 ? 0.474 -20.870 -3.860 1.00 94.38 192 ASP A C 1
ATOM 1437 O O . ASP A 1 192 ? 0.060 -21.580 -2.939 1.00 94.38 192 ASP A O 1
ATOM 1441 N N . SER A 1 193 ? 0.383 -19.538 -3.811 1.00 94.62 193 SER A N 1
ATOM 1442 C CA . SER A 1 193 ? -0.295 -18.789 -2.759 1.00 94.62 193 SER A CA 1
ATOM 1443 C C . SER A 1 193 ? -1.777 -18.548 -3.082 1.00 94.62 193 SER A C 1
ATOM 1445 O O . SER A 1 193 ? -2.264 -18.844 -4.169 1.00 94.62 193 SER A O 1
ATOM 1447 N N . ARG A 1 194 ? -2.512 -17.978 -2.119 1.00 96.00 194 ARG A N 1
ATOM 1448 C CA . ARG A 1 194 ? -3.891 -17.490 -2.322 1.00 96.00 194 ARG A CA 1
ATOM 1449 C C . ARG A 1 194 ? -3.959 -15.976 -2.561 1.00 96.00 194 ARG A C 1
ATOM 1451 O O . ARG A 1 194 ? -5.040 -15.407 -2.485 1.00 96.00 194 ARG A O 1
ATOM 1458 N N . VAL A 1 195 ? -2.815 -15.342 -2.827 1.00 97.69 195 VAL A N 1
ATOM 1459 C CA . VAL A 1 195 ? -2.726 -13.909 -3.129 1.00 97.69 195 VAL A CA 1
ATOM 1460 C C . VAL A 1 195 ? -3.324 -13.641 -4.505 1.00 97.69 195 VAL A C 1
ATOM 1462 O O . VAL A 1 195 ? -3.007 -14.328 -5.475 1.00 97.69 195 VAL A O 1
ATOM 1465 N N . SER A 1 196 ? -4.171 -12.620 -4.596 1.00 98.00 196 SER A N 1
ATOM 1466 C CA . SER A 1 196 ? -4.688 -12.137 -5.876 1.00 98.00 196 SER A CA 1
ATOM 1467 C C . SER A 1 196 ? -3.720 -11.118 -6.470 1.00 98.00 196 SER A C 1
ATOM 1469 O O . SER A 1 196 ? -3.193 -10.272 -5.751 1.00 98.00 196 SER A O 1
ATOM 1471 N N . ALA A 1 197 ? -3.485 -11.165 -7.778 1.00 97.31 197 ALA A N 1
ATOM 1472 C CA . ALA A 1 197 ? -2.639 -10.193 -8.459 1.00 97.31 197 ALA A CA 1
ATOM 1473 C C . ALA A 1 197 ? -3.310 -9.696 -9.733 1.00 97.31 197 ALA A C 1
ATOM 1475 O O . ALA A 1 197 ? -3.703 -10.494 -10.581 1.00 97.31 197 ALA A O 1
ATOM 1476 N N . PHE A 1 198 ? -3.388 -8.376 -9.858 1.00 97.44 198 PHE A N 1
ATOM 1477 C CA . PHE A 1 198 ? -3.822 -7.675 -11.048 1.00 97.44 198 PHE A CA 1
ATOM 1478 C C . PHE A 1 198 ? -2.615 -7.029 -11.720 1.00 97.44 198 PHE A C 1
ATOM 1480 O O . PHE A 1 198 ? -1.969 -6.116 -11.189 1.00 97.44 198 PHE A O 1
ATOM 1487 N N . THR A 1 199 ? -2.300 -7.551 -12.895 1.00 96.44 199 THR A N 1
ATOM 1488 C CA . THR A 1 199 ? -1.212 -7.082 -13.743 1.00 96.44 199 THR A CA 1
ATOM 1489 C C . THR A 1 199 ? -1.633 -5.861 -14.554 1.00 96.44 199 THR A C 1
ATOM 1491 O O . THR A 1 199 ? -2.817 -5.531 -14.644 1.00 96.44 199 THR A O 1
ATOM 1494 N N . MET A 1 200 ? -0.674 -5.223 -15.227 1.00 95.38 200 MET A N 1
ATOM 1495 C CA . MET A 1 200 ? -0.982 -4.168 -16.203 1.00 95.38 200 MET A CA 1
ATOM 1496 C C . MET A 1 200 ? -1.945 -4.640 -17.306 1.00 95.38 200 MET A C 1
ATOM 1498 O O . MET A 1 200 ? -2.795 -3.872 -17.734 1.00 95.38 200 MET A O 1
ATOM 1502 N N . THR A 1 201 ? -1.893 -5.918 -17.705 1.00 95.44 201 THR A N 1
ATOM 1503 C CA . THR A 1 201 ? -2.833 -6.471 -18.699 1.00 95.44 201 THR A CA 1
ATOM 1504 C C . THR A 1 201 ? -4.266 -6.517 -18.170 1.00 95.44 201 THR A C 1
ATOM 1506 O O . THR A 1 201 ? -5.209 -6.257 -18.915 1.00 95.44 201 THR A O 1
ATOM 1509 N N . ASP A 1 202 ? -4.440 -6.818 -16.883 1.00 96.75 202 ASP A N 1
ATOM 1510 C CA . ASP A 1 202 ? -5.759 -6.828 -16.248 1.00 96.75 202 ASP A CA 1
ATOM 1511 C C . ASP A 1 202 ? -6.310 -5.403 -16.114 1.00 96.75 202 ASP A C 1
ATOM 1513 O O . ASP A 1 202 ? -7.498 -5.176 -16.342 1.00 96.75 202 ASP A O 1
ATOM 1517 N N . ILE A 1 203 ? -5.439 -4.432 -15.814 1.00 96.25 203 ILE A N 1
ATOM 1518 C CA . ILE A 1 203 ? -5.788 -3.005 -15.760 1.00 96.25 203 ILE A CA 1
ATOM 1519 C C . ILE A 1 203 ? -6.240 -2.508 -17.136 1.00 96.25 203 ILE A C 1
ATOM 1521 O O . ILE A 1 203 ? -7.301 -1.891 -17.230 1.00 96.25 203 ILE A O 1
ATOM 1525 N N . ASP A 1 204 ? -5.501 -2.838 -18.198 1.00 95.06 204 ASP A N 1
ATOM 1526 C CA . ASP A 1 204 ? -5.854 -2.477 -19.576 1.00 95.06 204 ASP A CA 1
ATOM 1527 C C . ASP A 1 204 ? -7.202 -3.084 -20.009 1.00 95.06 204 ASP A C 1
ATOM 1529 O O . ASP A 1 204 ? -7.953 -2.472 -20.772 1.00 95.06 204 ASP A O 1
ATOM 1533 N N . ALA A 1 205 ? -7.525 -4.288 -19.525 1.00 96.31 205 ALA A N 1
ATOM 1534 C CA . ALA A 1 205 ? -8.739 -5.012 -19.896 1.00 96.31 205 ALA A CA 1
ATOM 1535 C C . ALA A 1 205 ? -9.981 -4.592 -19.091 1.00 96.31 205 ALA A C 1
ATOM 1537 O O . ALA A 1 205 ? -11.066 -4.458 -19.659 1.00 96.31 205 ALA A O 1
ATOM 1538 N N . MET A 1 206 ? -9.846 -4.422 -17.772 1.00 95.75 206 MET A N 1
ATOM 1539 C CA . MET A 1 206 ? -10.961 -4.130 -16.860 1.00 95.75 206 MET A CA 1
ATOM 1540 C C . MET A 1 206 ? -11.176 -2.631 -16.642 1.00 95.75 206 MET A C 1
ATOM 1542 O O . MET A 1 206 ? -12.283 -2.198 -16.325 1.00 95.75 206 MET A O 1
ATOM 1546 N N . GLY A 1 207 ? -10.120 -1.833 -16.791 1.00 96.81 207 GLY A N 1
ATOM 1547 C CA . GLY A 1 207 ? -10.077 -0.453 -16.333 1.00 96.81 207 GLY A CA 1
ATOM 1548 C C . GLY A 1 207 ? -9.904 -0.344 -14.814 1.00 96.81 207 GLY A C 1
ATOM 1549 O O . GLY A 1 207 ? -10.414 -1.145 -14.026 1.00 96.81 207 GLY A O 1
ATOM 1550 N N . MET A 1 208 ? -9.207 0.710 -14.388 1.00 97.38 208 MET A N 1
ATOM 1551 C CA . MET A 1 208 ? -8.806 0.904 -12.990 1.00 97.38 208 MET A CA 1
ATOM 1552 C C . MET A 1 208 ? -9.986 0.961 -12.001 1.00 97.38 208 MET A C 1
ATOM 1554 O O . MET A 1 208 ? -9.891 0.427 -10.899 1.00 97.38 208 MET A O 1
ATOM 1558 N N . ARG A 1 209 ? -11.131 1.548 -12.381 1.00 95.31 209 ARG A N 1
ATOM 1559 C CA . ARG A 1 209 ? -12.317 1.619 -11.505 1.00 95.31 209 ARG A CA 1
ATOM 1560 C C . ARG A 1 209 ? -12.831 0.235 -11.098 1.00 95.31 209 ARG A C 1
ATOM 1562 O O . ARG A 1 209 ? -13.036 -0.017 -9.913 1.00 95.31 209 ARG A O 1
ATOM 1569 N N . ASP A 1 210 ? -13.081 -0.630 -12.075 1.00 97.19 210 ASP A N 1
ATOM 1570 C CA . ASP A 1 210 ? -13.729 -1.920 -11.829 1.00 97.19 210 ASP A CA 1
ATOM 1571 C C . ASP A 1 210 ? -12.739 -2.895 -11.171 1.00 97.19 210 ASP A C 1
ATOM 1573 O O . ASP A 1 210 ? -13.111 -3.638 -10.263 1.00 97.19 210 ASP A O 1
ATOM 1577 N N . LEU A 1 211 ? -11.456 -2.797 -11.533 1.00 98.25 211 LEU A N 1
ATOM 1578 C CA . LEU A 1 211 ? -10.370 -3.505 -10.861 1.00 98.25 211 LEU A CA 1
ATOM 1579 C C . LEU A 1 211 ? -10.263 -3.125 -9.382 1.00 98.25 211 LEU A C 1
ATOM 1581 O O . LEU A 1 211 ? -10.176 -4.005 -8.530 1.00 98.25 211 LEU A O 1
ATOM 1585 N N . MET A 1 212 ? -10.306 -1.832 -9.047 1.00 98.38 212 MET A N 1
ATOM 1586 C CA . MET A 1 212 ? -10.200 -1.399 -7.651 1.00 98.38 212 MET A CA 1
ATOM 1587 C C . MET A 1 212 ? -11.424 -1.772 -6.821 1.00 98.38 212 MET A C 1
ATOM 1589 O O . MET A 1 212 ? -11.267 -2.103 -5.648 1.00 98.38 212 MET A O 1
ATOM 1593 N N . HIS A 1 213 ? -12.626 -1.791 -7.406 1.00 97.81 213 HIS A N 1
ATOM 1594 C CA . HIS A 1 213 ? -13.794 -2.355 -6.726 1.00 97.81 213 HIS A CA 1
ATOM 1595 C C . HIS A 1 213 ? -13.573 -3.824 -6.351 1.00 97.81 213 HIS A C 1
ATOM 1597 O O . HIS A 1 213 ? -13.868 -4.212 -5.221 1.00 97.81 213 HIS A O 1
ATOM 1603 N N . GLU A 1 214 ? -13.017 -4.624 -7.261 1.00 98.31 214 GLU A N 1
ATOM 1604 C CA . GLU A 1 214 ? -12.714 -6.030 -6.994 1.00 98.31 214 GLU A CA 1
ATOM 1605 C C . GLU A 1 214 ? -11.584 -6.193 -5.965 1.00 98.31 214 GLU A C 1
ATOM 1607 O O . GLU A 1 214 ? -11.714 -6.974 -5.022 1.00 98.31 214 GLU A O 1
ATOM 1612 N N . ALA A 1 215 ? -10.512 -5.403 -6.076 1.00 98.50 215 ALA A N 1
ATOM 1613 C CA . ALA A 1 215 ? -9.408 -5.406 -5.120 1.00 98.50 215 ALA A CA 1
ATOM 1614 C C . ALA A 1 215 ? -9.880 -5.078 -3.695 1.00 98.50 215 ALA A C 1
ATOM 1616 O O . ALA A 1 215 ? -9.551 -5.787 -2.742 1.00 98.50 215 ALA A O 1
ATOM 1617 N N . ILE A 1 216 ? -10.707 -4.039 -3.551 1.00 98.50 216 ILE A N 1
ATOM 1618 C CA . ILE A 1 216 ? -11.298 -3.647 -2.268 1.00 98.50 216 ILE A CA 1
ATOM 1619 C C . ILE A 1 216 ? -12.228 -4.750 -1.759 1.00 98.50 216 ILE A C 1
ATOM 1621 O O . ILE A 1 216 ? -12.165 -5.088 -0.579 1.00 98.50 216 ILE A O 1
ATOM 1625 N N . ARG A 1 217 ? -13.052 -5.361 -2.621 1.00 98.06 217 ARG A N 1
ATOM 1626 C CA . ARG A 1 217 ? -13.942 -6.469 -2.239 1.00 98.06 217 ARG A CA 1
ATOM 1627 C C . ARG A 1 217 ? -13.164 -7.656 -1.668 1.00 98.06 217 ARG A C 1
ATOM 1629 O O . ARG A 1 217 ? -13.577 -8.216 -0.657 1.00 98.06 217 ARG A O 1
ATOM 1636 N N . ILE A 1 218 ? -12.049 -8.031 -2.293 1.00 97.94 218 ILE A N 1
ATOM 1637 C CA . ILE A 1 218 ? -11.183 -9.113 -1.809 1.00 97.94 218 ILE A CA 1
ATOM 1638 C C . ILE A 1 218 ? -10.542 -8.714 -0.471 1.00 97.94 218 ILE A C 1
ATOM 1640 O O . ILE A 1 218 ? -10.662 -9.446 0.507 1.00 97.94 218 ILE A O 1
ATOM 1644 N N . ALA A 1 219 ? -9.937 -7.525 -0.387 1.00 97.94 219 ALA A N 1
ATOM 1645 C CA . ALA A 1 219 ? -9.258 -7.062 0.826 1.00 97.94 219 ALA A CA 1
ATOM 1646 C C . ALA A 1 219 ? -10.209 -6.832 2.022 1.00 97.94 219 ALA A C 1
ATOM 1648 O O . ALA A 1 219 ? -9.783 -6.908 3.175 1.00 97.94 219 ALA A O 1
ATOM 1649 N N . THR A 1 220 ? -11.494 -6.570 1.771 1.00 95.06 220 THR A N 1
ATOM 1650 C CA . THR A 1 220 ? -12.537 -6.376 2.801 1.00 95.06 220 THR A CA 1
ATOM 1651 C C . THR A 1 220 ? -13.326 -7.647 3.136 1.00 95.06 220 THR A C 1
ATOM 1653 O O . THR A 1 220 ? -14.216 -7.624 3.988 1.00 95.06 220 THR A O 1
ATOM 1656 N N . SER A 1 221 ? -13.012 -8.782 2.504 1.00 91.81 221 SER A N 1
ATOM 1657 C CA . SER A 1 221 ? -13.725 -10.041 2.724 1.00 91.81 221 SER A CA 1
ATOM 1658 C C . SER A 1 221 ? -13.408 -10.633 4.104 1.00 91.81 221 SER A C 1
ATOM 1660 O O . SER A 1 221 ? -12.389 -11.290 4.301 1.00 91.81 221 SER A O 1
ATOM 1662 N N . GLY A 1 222 ? -14.295 -10.417 5.081 1.00 88.00 222 GLY A N 1
ATOM 1663 C CA . GLY A 1 222 ? -14.124 -10.935 6.447 1.00 88.00 222 GLY A CA 1
ATOM 1664 C C . GLY A 1 222 ? -13.036 -10.216 7.257 1.00 88.00 222 GLY A C 1
ATOM 1665 O O . GLY A 1 222 ? -12.493 -10.777 8.213 1.00 88.00 222 GLY A O 1
ATOM 1666 N N . THR A 1 223 ? -12.706 -8.980 6.881 1.00 93.19 223 THR A N 1
ATOM 1667 C CA . THR A 1 223 ? -11.703 -8.142 7.548 1.00 93.19 223 THR A CA 1
ATOM 1668 C C . THR A 1 223 ? -12.339 -6.865 8.099 1.00 93.19 223 THR A C 1
ATOM 1670 O O . THR A 1 223 ? -13.434 -6.478 7.697 1.00 93.19 223 THR A O 1
ATOM 1673 N N . GLN A 1 224 ? -11.665 -6.195 9.038 1.00 91.25 224 GLN A N 1
ATOM 1674 C CA . GLN A 1 224 ? -12.142 -4.913 9.588 1.00 91.25 224 GLN A CA 1
ATOM 1675 C C . GLN A 1 224 ? -11.909 -3.728 8.633 1.00 91.25 224 GLN A C 1
ATOM 1677 O O . GLN A 1 224 ? -12.378 -2.621 8.875 1.00 91.25 224 GLN A O 1
ATOM 1682 N N . GLY A 1 225 ? -11.153 -3.957 7.565 1.00 94.12 225 GLY A N 1
ATOM 1683 C CA . GLY A 1 225 ? -10.615 -2.949 6.669 1.00 94.12 225 GLY A CA 1
ATOM 1684 C C . GLY A 1 225 ? -9.307 -3.455 6.076 1.00 94.12 225 GLY A C 1
ATOM 1685 O O . GLY A 1 225 ? -8.979 -4.641 6.180 1.00 94.12 225 GLY A O 1
ATOM 1686 N N . PHE A 1 226 ? -8.538 -2.568 5.464 1.00 97.88 226 PHE A N 1
ATOM 1687 C CA . PHE A 1 226 ? -7.314 -2.940 4.774 1.00 97.88 226 PHE A CA 1
ATOM 1688 C C . PHE A 1 226 ? -6.185 -1.931 4.969 1.00 97.88 226 PHE A C 1
ATOM 1690 O O . PHE A 1 226 ? -6.394 -0.738 5.205 1.00 97.88 226 PHE A O 1
ATOM 1697 N N . HIS A 1 227 ? -4.970 -2.456 4.860 1.00 98.31 227 HIS A N 1
ATOM 1698 C CA . HIS A 1 227 ? -3.750 -1.686 4.706 1.00 98.31 227 HIS A CA 1
ATOM 1699 C C . HIS A 1 227 ? -3.490 -1.413 3.222 1.00 98.31 227 HIS A C 1
ATOM 1701 O O . HIS A 1 227 ? -3.721 -2.289 2.385 1.00 98.31 227 HIS A O 1
ATOM 1707 N N . VAL A 1 228 ? -2.971 -0.231 2.898 1.00 98.81 228 VAL A N 1
ATOM 1708 C CA . VAL A 1 228 ? -2.482 0.091 1.550 1.00 98.81 228 VAL A CA 1
ATOM 1709 C C . VAL A 1 228 ? -0.972 0.257 1.590 1.00 98.81 228 VAL A C 1
ATOM 1711 O O . VAL A 1 228 ? -0.480 1.189 2.215 1.00 98.81 228 VAL A O 1
ATOM 1714 N N . SER A 1 229 ? -0.245 -0.603 0.885 1.00 98.69 229 SER A N 1
ATOM 1715 C CA . SER A 1 229 ? 1.188 -0.414 0.651 1.00 98.69 229 SER A CA 1
ATOM 1716 C C . SER A 1 229 ? 1.376 0.175 -0.738 1.00 98.69 229 SER A C 1
ATOM 1718 O O . SER A 1 229 ? 0.894 -0.400 -1.714 1.00 98.69 229 SER A O 1
ATOM 1720 N N . TYR A 1 230 ? 2.010 1.342 -0.839 1.00 98.69 230 TYR A N 1
ATOM 1721 C CA . TYR A 1 230 ? 2.193 2.042 -2.108 1.00 98.69 230 TYR A CA 1
ATOM 1722 C C . TYR A 1 230 ? 3.671 2.281 -2.415 1.00 98.69 230 TYR A C 1
ATOM 1724 O O . TYR A 1 230 ? 4.421 2.832 -1.607 1.00 98.69 230 TYR A O 1
ATOM 1732 N N . SER A 1 231 ? 4.084 1.937 -3.634 1.00 97.50 231 SER A N 1
ATOM 1733 C CA . SER A 1 231 ? 5.366 2.352 -4.198 1.00 97.50 231 SER A CA 1
ATOM 1734 C C . SER A 1 231 ? 5.150 3.306 -5.373 1.00 97.50 231 SER A C 1
ATOM 1736 O O . SER A 1 231 ? 4.454 2.942 -6.325 1.00 97.50 231 SER A O 1
ATOM 1738 N N . PRO A 1 232 ? 5.821 4.477 -5.413 1.00 96.88 232 PRO A N 1
ATOM 1739 C CA . PRO A 1 232 ? 5.806 5.351 -6.583 1.00 96.88 232 PRO A CA 1
ATOM 1740 C C . PRO A 1 232 ? 6.209 4.646 -7.882 1.00 96.88 232 PRO A C 1
ATOM 1742 O O . PRO A 1 232 ? 5.760 5.052 -8.946 1.00 96.88 232 PRO A O 1
ATOM 1745 N N . THR A 1 233 ? 6.994 3.563 -7.808 1.00 96.06 233 THR A N 1
ATOM 1746 C CA . THR A 1 233 ? 7.417 2.760 -8.974 1.00 96.06 233 THR A CA 1
ATOM 1747 C C . THR A 1 233 ? 6.267 2.049 -9.701 1.00 96.06 233 THR A C 1
ATOM 1749 O O . THR A 1 233 ? 6.441 1.616 -10.844 1.00 96.06 233 THR A O 1
ATOM 1752 N N . ALA A 1 234 ? 5.085 1.953 -9.079 1.00 96.94 234 ALA A N 1
ATOM 1753 C CA . ALA A 1 234 ? 3.862 1.500 -9.739 1.00 96.94 234 ALA A CA 1
ATOM 1754 C C . ALA A 1 234 ? 3.369 2.490 -10.804 1.00 96.94 234 ALA A C 1
ATOM 1756 O O . ALA A 1 234 ? 2.691 2.080 -11.739 1.00 96.94 234 ALA A O 1
ATOM 1757 N N . THR A 1 235 ? 3.698 3.779 -10.662 1.00 97.56 235 THR A N 1
ATOM 1758 C CA . THR A 1 235 ? 3.161 4.868 -11.485 1.00 97.56 235 THR A CA 1
ATOM 1759 C C . THR A 1 235 ? 4.188 5.346 -12.506 1.00 97.56 235 THR A C 1
ATOM 1761 O O . THR A 1 235 ? 5.347 5.602 -12.178 1.00 97.56 235 THR A O 1
ATOM 1764 N N . GLU A 1 236 ? 3.753 5.522 -13.747 1.00 96.56 236 GLU A N 1
ATOM 1765 C CA . GLU A 1 236 ? 4.541 6.097 -14.823 1.00 96.56 236 GLU A CA 1
ATOM 1766 C C . GLU A 1 236 ? 4.636 7.621 -14.700 1.00 96.56 236 GLU A C 1
ATOM 1768 O O . GLU A 1 236 ? 3.637 8.343 -14.660 1.00 96.56 236 GLU A O 1
ATOM 1773 N N . PHE A 1 237 ? 5.875 8.119 -14.715 1.00 95.75 237 PHE A N 1
ATOM 1774 C CA . PHE A 1 237 ? 6.186 9.543 -14.767 1.00 95.75 237 PHE A CA 1
ATOM 1775 C C . PHE A 1 237 ? 7.145 9.834 -15.927 1.00 95.75 237 PHE A C 1
ATOM 1777 O O . PHE A 1 237 ? 8.139 9.135 -16.122 1.00 95.75 237 PHE A O 1
ATOM 1784 N N . ALA A 1 238 ? 6.896 10.915 -16.668 1.00 92.25 238 ALA A N 1
ATOM 1785 C CA . ALA A 1 238 ? 7.641 11.253 -17.884 1.00 92.25 238 ALA A CA 1
ATOM 1786 C C . ALA A 1 238 ? 9.166 11.388 -17.663 1.00 92.25 238 ALA A C 1
ATOM 1788 O O . ALA A 1 238 ? 9.639 12.330 -17.032 1.00 92.25 238 ALA A O 1
ATOM 1789 N N . GLY A 1 239 ? 9.965 10.471 -18.210 1.00 90.44 239 GLY A N 1
ATOM 1790 C CA . GLY A 1 239 ? 11.427 10.500 -18.062 1.00 90.44 239 GLY A CA 1
ATOM 1791 C C . GLY A 1 239 ? 11.963 9.836 -16.789 1.00 90.44 239 GLY A C 1
ATOM 1792 O O . GLY A 1 239 ? 13.154 9.951 -16.513 1.00 90.44 239 GLY A O 1
ATOM 1793 N N . TRP A 1 240 ? 11.126 9.114 -16.037 1.00 94.56 240 TRP A N 1
ATOM 1794 C CA . TRP A 1 240 ? 11.566 8.306 -14.901 1.00 94.56 240 TRP A CA 1
ATOM 1795 C C . TRP A 1 240 ? 11.442 6.812 -15.201 1.00 94.56 240 TRP A C 1
ATOM 1797 O O . TRP A 1 240 ? 10.346 6.263 -15.299 1.00 94.56 240 TRP A O 1
ATOM 1807 N N . ALA A 1 241 ? 12.586 6.141 -15.339 1.00 92.56 241 ALA A N 1
ATOM 1808 C CA . ALA A 1 241 ? 12.645 4.758 -15.811 1.00 92.56 241 ALA A CA 1
ATOM 1809 C C . ALA A 1 241 ? 11.986 3.746 -14.857 1.00 92.56 241 ALA A C 1
ATOM 1811 O O . ALA A 1 241 ? 11.404 2.771 -15.321 1.00 92.56 241 ALA A O 1
ATOM 1812 N N . ALA A 1 242 ? 12.042 3.974 -13.540 1.00 91.88 242 ALA A N 1
ATOM 1813 C CA . ALA A 1 242 ? 11.541 3.008 -12.557 1.00 91.88 242 ALA A CA 1
ATOM 1814 C C . ALA A 1 242 ? 10.014 2.797 -12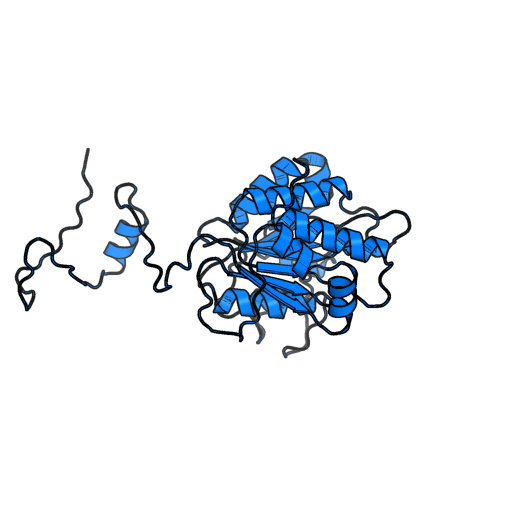.633 1.00 91.88 242 ALA A C 1
ATOM 1816 O O . ALA A 1 242 ? 9.529 1.707 -12.326 1.00 91.88 242 ALA A O 1
ATOM 1817 N N . GLY A 1 243 ? 9.274 3.820 -13.070 1.00 92.06 243 GLY A N 1
ATOM 1818 C CA . GLY A 1 243 ? 7.822 3.778 -13.263 1.00 92.06 243 GLY A CA 1
ATOM 1819 C C . GLY A 1 243 ? 7.365 3.467 -14.689 1.00 92.06 243 GLY A C 1
ATOM 1820 O O . GLY A 1 243 ? 6.169 3.360 -14.934 1.00 92.06 243 GLY A O 1
ATOM 1821 N N . SER A 1 244 ? 8.292 3.346 -15.643 1.00 93.12 244 SER A N 1
ATOM 1822 C CA . SER A 1 244 ? 7.986 3.200 -17.072 1.00 93.12 244 SER A CA 1
ATOM 1823 C C . SER A 1 244 ? 7.047 2.017 -17.349 1.00 93.12 244 SER A C 1
ATOM 1825 O O . SER A 1 244 ? 7.315 0.897 -16.908 1.00 93.12 244 SER A O 1
ATOM 1827 N N . GLY A 1 245 ? 5.973 2.251 -18.116 1.00 92.06 245 GLY A N 1
ATOM 1828 C CA . GLY A 1 245 ? 4.959 1.234 -18.428 1.00 92.06 245 GLY A CA 1
ATOM 1829 C C . GLY A 1 245 ? 4.116 0.778 -17.228 1.00 92.06 245 GLY A C 1
ATOM 1830 O O . GLY A 1 245 ? 3.612 -0.344 -17.231 1.00 92.06 245 GLY A O 1
ATOM 1831 N N . GLY A 1 246 ? 4.047 1.589 -16.168 1.00 95.75 246 GLY A N 1
ATOM 1832 C CA . GLY A 1 246 ? 3.155 1.396 -15.025 1.00 95.75 246 GLY A CA 1
ATOM 1833 C C . GLY A 1 246 ? 1.813 2.113 -15.185 1.00 95.75 246 GLY A C 1
ATOM 1834 O O . GLY A 1 246 ? 1.412 2.490 -16.283 1.00 95.75 246 GLY A O 1
ATOM 1835 N N . LEU A 1 247 ? 1.136 2.323 -14.058 1.00 97.69 247 LEU A N 1
ATOM 1836 C CA . LEU A 1 247 ? -0.111 3.077 -13.964 1.00 97.69 247 LEU A CA 1
ATOM 1837 C C . LEU A 1 247 ? 0.087 4.511 -14.445 1.00 97.69 247 LEU A C 1
ATOM 1839 O O . LEU A 1 247 ? 1.059 5.167 -14.077 1.00 97.69 247 LEU A O 1
ATOM 1843 N N . THR A 1 248 ? -0.867 5.062 -15.181 1.00 97.44 248 THR A N 1
ATOM 1844 C CA . THR A 1 248 ? -0.869 6.504 -15.426 1.00 97.44 248 THR A CA 1
ATOM 1845 C C . THR A 1 248 ? -1.129 7.266 -14.122 1.00 97.44 248 THR A C 1
ATOM 1847 O O . THR A 1 248 ? -1.836 6.796 -13.231 1.00 97.44 248 THR A O 1
ATOM 1850 N N . VAL A 1 249 ? -0.653 8.514 -14.027 1.00 97.06 249 VAL A N 1
ATOM 1851 C CA . VAL A 1 249 ? -0.943 9.409 -12.882 1.00 97.06 249 VAL A CA 1
ATOM 1852 C C . VAL A 1 249 ? -2.448 9.495 -12.576 1.00 97.06 249 VAL A C 1
ATOM 1854 O O . VAL A 1 249 ? -2.858 9.574 -11.419 1.00 97.06 249 VAL A O 1
ATOM 1857 N N . ARG A 1 250 ? -3.294 9.455 -13.613 1.00 96.62 250 ARG A N 1
ATOM 1858 C CA . ARG A 1 250 ? -4.757 9.481 -13.466 1.00 96.62 250 ARG A CA 1
ATOM 1859 C C . ARG A 1 250 ? -5.303 8.194 -12.858 1.00 96.62 250 ARG A C 1
ATOM 1861 O O . ARG A 1 250 ? -6.203 8.267 -12.029 1.00 96.62 250 ARG A O 1
ATOM 1868 N N . GLU A 1 251 ? -4.782 7.042 -13.262 1.00 98.06 251 GLU A N 1
ATOM 1869 C CA . GLU A 1 251 ? -5.181 5.750 -12.703 1.00 98.06 251 GLU A CA 1
ATOM 1870 C C . GLU A 1 251 ? -4.739 5.618 -11.251 1.00 98.06 251 GLU A C 1
ATOM 1872 O O . GLU A 1 251 ? -5.531 5.178 -10.424 1.00 98.06 251 GLU A O 1
ATOM 1877 N N . THR A 1 252 ? -3.542 6.092 -10.902 1.00 98.31 252 THR A N 1
ATOM 1878 C CA . THR A 1 252 ? -3.101 6.119 -9.503 1.00 98.31 252 THR A CA 1
ATOM 1879 C C . THR A 1 252 ? -4.005 7.014 -8.654 1.00 98.31 252 THR A C 1
ATOM 1881 O O . THR A 1 252 ? -4.442 6.593 -7.586 1.00 98.31 252 THR A O 1
ATOM 1884 N N . HIS A 1 253 ? -4.384 8.208 -9.132 1.00 97.69 253 HIS A N 1
ATOM 1885 C CA . HIS A 1 253 ? -5.396 9.022 -8.444 1.00 97.69 253 HIS A CA 1
ATOM 1886 C C . HIS A 1 253 ? -6.733 8.287 -8.302 1.00 97.69 253 HIS A C 1
ATOM 1888 O O . HIS A 1 253 ? -7.282 8.255 -7.205 1.00 97.69 253 HIS A O 1
ATOM 1894 N N . GLN A 1 254 ? -7.227 7.655 -9.369 1.00 97.25 254 GLN A N 1
ATOM 1895 C CA . GLN A 1 254 ? -8.489 6.916 -9.340 1.00 97.25 254 GLN A CA 1
ATOM 1896 C C . GLN A 1 254 ? -8.455 5.747 -8.343 1.00 97.25 254 GLN A C 1
ATOM 1898 O O . GLN A 1 254 ? -9.437 5.524 -7.634 1.00 97.25 254 GLN A O 1
ATOM 1903 N N . ALA A 1 255 ? -7.332 5.032 -8.242 1.00 98.38 255 ALA A N 1
ATOM 1904 C CA . ALA A 1 255 ? -7.151 3.962 -7.268 1.00 98.38 255 ALA A CA 1
ATOM 1905 C C . ALA A 1 255 ? -7.202 4.485 -5.829 1.00 98.38 255 ALA A C 1
ATOM 1907 O O . ALA A 1 255 ? -7.925 3.948 -4.989 1.00 98.38 255 ALA A O 1
ATOM 1908 N N . MET A 1 256 ? -6.486 5.576 -5.558 1.00 98.38 256 MET A N 1
ATOM 1909 C CA . MET A 1 256 ? -6.459 6.204 -4.238 1.00 98.38 256 MET A CA 1
ATOM 1910 C C . MET A 1 256 ? -7.818 6.813 -3.860 1.00 98.38 256 MET A C 1
ATOM 1912 O O . MET A 1 256 ? -8.262 6.691 -2.722 1.00 98.38 256 MET A O 1
ATOM 1916 N N . GLU A 1 257 ? -8.535 7.407 -4.811 1.00 96.94 257 GLU A N 1
ATOM 1917 C CA . GLU A 1 257 ? -9.901 7.892 -4.594 1.00 96.94 257 GLU A CA 1
ATOM 1918 C C . GLU A 1 257 ? -10.871 6.743 -4.284 1.00 96.94 257 GLU A C 1
ATOM 1920 O O . GLU A 1 257 ? -11.690 6.869 -3.374 1.00 96.94 257 GLU A O 1
ATOM 1925 N N . ALA A 1 258 ? -10.759 5.601 -4.975 1.00 97.38 258 ALA A N 1
ATOM 1926 C CA . ALA A 1 258 ? -11.554 4.410 -4.673 1.00 97.38 258 ALA A CA 1
ATOM 1927 C C . ALA A 1 258 ? -11.270 3.877 -3.257 1.00 97.38 258 ALA A C 1
ATOM 1929 O O . ALA A 1 258 ? -12.205 3.562 -2.517 1.00 97.38 258 ALA A O 1
ATOM 1930 N N . ILE A 1 259 ? -9.995 3.856 -2.848 1.00 97.94 259 ILE A N 1
ATOM 1931 C CA . ILE A 1 259 ? -9.581 3.534 -1.474 1.00 97.94 259 ILE A CA 1
ATOM 1932 C C . ILE A 1 259 ? -10.276 4.464 -0.475 1.00 97.94 259 ILE A C 1
ATOM 1934 O O . ILE A 1 259 ? -10.918 3.982 0.461 1.00 97.94 259 ILE A O 1
ATOM 1938 N N . ALA A 1 260 ? -10.214 5.779 -0.688 1.00 95.50 260 ALA A N 1
ATOM 1939 C CA . ALA A 1 260 ? -10.826 6.752 0.212 1.00 95.50 260 ALA A CA 1
ATOM 1940 C C . ALA A 1 260 ? -12.351 6.597 0.301 1.00 95.50 260 ALA A C 1
ATOM 1942 O O . ALA A 1 260 ? -12.928 6.666 1.389 1.00 95.50 260 ALA A O 1
ATOM 1943 N N . LEU A 1 261 ? -13.008 6.376 -0.842 1.00 93.88 261 LEU A N 1
ATOM 1944 C CA . LEU A 1 261 ? -14.459 6.208 -0.937 1.00 93.88 261 LEU A CA 1
ATOM 1945 C C . LEU A 1 261 ? -14.953 4.920 -0.272 1.00 93.88 261 LEU A C 1
ATOM 1947 O O . LEU A 1 261 ? -16.079 4.903 0.220 1.00 93.88 261 LEU A O 1
ATOM 1951 N N . SER A 1 262 ? -14.126 3.872 -0.211 1.00 94.38 262 SER A N 1
ATOM 1952 C CA . SER A 1 262 ? -14.488 2.613 0.453 1.00 94.38 262 SER A CA 1
ATOM 1953 C C . SER A 1 262 ? -14.685 2.747 1.966 1.00 94.38 262 SER A C 1
ATOM 1955 O O . SER A 1 262 ? -15.370 1.929 2.571 1.00 94.38 262 SER A O 1
ATOM 1957 N N . GLY A 1 263 ? -14.052 3.747 2.593 1.00 91.94 263 GLY A N 1
ATOM 1958 C CA . GLY A 1 263 ? -14.060 3.926 4.045 1.00 91.94 263 GLY A CA 1
ATOM 1959 C C . GLY A 1 263 ? -13.298 2.858 4.843 1.00 91.94 263 GLY A C 1
ATOM 1960 O O . GLY A 1 263 ? -13.286 2.951 6.066 1.00 91.94 263 GLY A O 1
ATOM 1961 N N . GLY A 1 264 ? -12.651 1.887 4.186 1.00 92.56 264 GLY A N 1
ATOM 1962 C CA . GLY A 1 264 ? -11.994 0.739 4.827 1.00 92.56 264 GLY A CA 1
ATOM 1963 C C . GLY A 1 264 ? -10.497 0.898 5.116 1.00 92.56 264 GLY A C 1
ATOM 1964 O O . GLY A 1 264 ? -9.863 -0.072 5.522 1.00 92.56 264 GLY A O 1
ATOM 1965 N N . LEU A 1 265 ? -9.909 2.078 4.892 1.00 95.81 265 LEU A N 1
ATOM 1966 C CA . LEU A 1 265 ? -8.476 2.314 5.097 1.00 95.81 265 LEU A CA 1
ATOM 1967 C C . LEU A 1 265 ? -8.120 2.337 6.593 1.00 95.81 265 LEU A C 1
ATOM 1969 O O . LEU A 1 265 ? -8.501 3.265 7.306 1.00 95.81 265 LEU A O 1
ATOM 1973 N N . LEU A 1 266 ? -7.340 1.352 7.047 1.00 94.69 266 LEU A N 1
ATOM 1974 C CA . LEU A 1 266 ? -6.834 1.272 8.426 1.00 94.69 266 LEU A CA 1
ATOM 1975 C C . LEU A 1 266 ? -5.463 1.941 8.576 1.00 94.69 266 LEU A C 1
ATOM 1977 O O . LEU A 1 266 ? -5.141 2.558 9.592 1.00 94.69 266 LEU A O 1
ATOM 1981 N N . SER A 1 267 ? -4.625 1.798 7.557 1.00 96.31 267 SER A N 1
ATOM 1982 C CA . SER A 1 267 ? -3.261 2.313 7.541 1.00 96.31 267 SER A CA 1
ATOM 1983 C C . SER A 1 267 ? -2.719 2.303 6.116 1.00 96.31 267 SER A C 1
ATOM 1985 O O . SER A 1 267 ? -3.185 1.551 5.261 1.00 96.31 267 SER A O 1
ATOM 1987 N N . MET A 1 268 ? -1.721 3.140 5.864 1.00 98.38 268 MET A N 1
ATOM 1988 C CA . MET A 1 268 ? -1.045 3.253 4.583 1.00 98.38 268 MET A CA 1
ATOM 1989 C C . MET A 1 268 ? 0.461 3.335 4.801 1.00 98.38 268 MET A C 1
ATOM 1991 O O . MET A 1 268 ? 0.918 4.051 5.696 1.00 98.38 268 MET A O 1
ATOM 1995 N N . ASP A 1 269 ? 1.228 2.639 3.971 1.00 98.25 269 ASP A N 1
ATOM 1996 C CA . ASP A 1 269 ? 2.659 2.865 3.845 1.00 98.25 269 ASP A CA 1
ATOM 1997 C C . ASP A 1 269 ? 3.048 3.388 2.460 1.00 98.25 269 ASP A C 1
ATOM 1999 O O . ASP A 1 269 ? 2.373 3.126 1.461 1.00 98.25 269 ASP A O 1
ATOM 2003 N N . VAL A 1 270 ? 4.123 4.177 2.424 1.00 98.38 270 VAL A N 1
ATOM 2004 C CA . VAL A 1 270 ? 4.748 4.632 1.182 1.00 98.38 270 VAL A CA 1
ATOM 2005 C C . VAL A 1 270 ? 6.230 4.298 1.201 1.00 98.38 270 VAL A C 1
ATOM 2007 O O . VAL A 1 270 ? 6.990 4.809 2.030 1.00 98.38 270 VAL A O 1
ATOM 2010 N N . SER A 1 271 ? 6.645 3.465 0.256 1.00 96.81 271 SER A N 1
ATOM 2011 C CA . SER A 1 271 ? 8.041 3.091 0.037 1.00 96.81 271 SER A CA 1
ATOM 2012 C C . SER A 1 271 ? 8.713 3.978 -1.017 1.00 96.81 271 SER A C 1
ATOM 2014 O O . SER A 1 271 ? 8.058 4.744 -1.723 1.00 96.81 271 SER A O 1
ATOM 2016 N N . GLY A 1 272 ? 10.040 3.889 -1.144 1.00 94.56 272 GLY A N 1
ATOM 2017 C CA . GLY A 1 272 ? 10.772 4.554 -2.229 1.00 94.56 272 GLY A CA 1
ATOM 2018 C C . GLY A 1 272 ? 10.879 6.078 -2.109 1.00 94.56 272 GLY A C 1
ATOM 2019 O O . GLY A 1 272 ? 11.262 6.733 -3.076 1.00 94.56 272 GLY A O 1
ATOM 2020 N N . LEU A 1 273 ? 10.553 6.667 -0.951 1.00 95.19 273 LEU A N 1
ATOM 2021 C CA . LEU A 1 273 ? 10.723 8.102 -0.701 1.00 95.19 273 LEU A CA 1
ATOM 2022 C C . LEU A 1 273 ? 12.150 8.387 -0.224 1.00 95.19 273 LEU A C 1
ATOM 2024 O O . LEU A 1 273 ? 12.411 8.597 0.963 1.00 95.19 273 LEU A O 1
ATOM 2028 N N . THR A 1 274 ? 13.090 8.343 -1.162 1.00 93.56 274 THR A N 1
ATOM 2029 C CA . THR A 1 274 ? 14.513 8.599 -0.925 1.00 93.56 274 THR A CA 1
ATOM 2030 C C . THR A 1 274 ? 14.850 10.087 -1.066 1.00 93.56 274 THR A C 1
ATOM 2032 O O . THR A 1 274 ? 14.134 10.847 -1.713 1.00 93.56 274 THR A O 1
ATOM 2035 N N . ALA A 1 275 ? 15.955 10.537 -0.463 1.00 89.06 275 ALA A N 1
ATOM 2036 C CA . ALA A 1 275 ? 16.357 11.948 -0.523 1.00 89.06 275 ALA A CA 1
ATOM 2037 C C . ALA A 1 275 ? 16.765 12.413 -1.938 1.00 89.06 275 ALA A C 1
ATOM 2039 O O . ALA A 1 275 ? 16.694 13.603 -2.236 1.00 89.06 275 ALA A O 1
ATOM 2040 N N . ASP A 1 276 ? 17.190 11.481 -2.792 1.00 90.75 276 ASP A N 1
ATOM 2041 C CA . ASP A 1 276 ? 17.570 11.680 -4.193 1.00 90.75 276 ASP A CA 1
ATOM 2042 C C . ASP A 1 276 ? 16.396 11.536 -5.176 1.00 90.75 276 ASP A C 1
ATOM 2044 O O . ASP A 1 276 ? 16.566 11.795 -6.369 1.00 90.75 276 ASP A O 1
ATOM 2048 N N . LEU A 1 277 ? 15.203 11.166 -4.695 1.00 93.88 277 LEU A N 1
ATOM 2049 C CA . LEU A 1 277 ? 14.006 11.096 -5.525 1.00 93.88 277 LEU A CA 1
ATOM 2050 C C . LEU A 1 277 ? 13.711 12.466 -6.153 1.00 93.88 277 LEU A C 1
ATOM 2052 O O . LEU A 1 277 ? 13.708 13.496 -5.471 1.00 93.88 277 LEU A O 1
ATOM 2056 N N . GLU A 1 278 ? 13.414 12.473 -7.457 1.00 94.94 278 GLU A N 1
ATOM 2057 C CA . GLU A 1 278 ? 13.078 13.699 -8.183 1.00 94.94 278 GLU A CA 1
ATOM 2058 C C . GLU A 1 278 ? 11.932 14.441 -7.465 1.00 94.94 278 GLU A C 1
ATOM 2060 O O . GLU A 1 278 ? 10.895 13.828 -7.182 1.00 94.94 278 GLU A O 1
ATOM 2065 N N . PRO A 1 279 ? 12.064 15.757 -7.186 1.00 94.50 279 PRO A N 1
ATOM 2066 C CA . PRO A 1 279 ? 11.096 16.486 -6.372 1.00 94.50 279 PRO A CA 1
ATOM 2067 C C . PRO A 1 279 ? 9.649 16.338 -6.837 1.00 94.50 279 PRO A C 1
ATOM 2069 O O . PRO A 1 279 ? 8.777 16.140 -5.995 1.00 94.50 279 PRO A O 1
ATOM 2072 N N . ARG A 1 280 ? 9.401 16.351 -8.157 1.00 95.50 280 ARG A N 1
ATOM 2073 C CA . ARG A 1 280 ? 8.045 16.199 -8.702 1.00 95.50 280 ARG A CA 1
ATOM 2074 C C . ARG A 1 280 ? 7.423 14.847 -8.338 1.00 95.50 280 ARG A C 1
ATOM 2076 O O . ARG A 1 280 ? 6.244 14.795 -8.023 1.00 95.50 280 ARG A O 1
ATOM 2083 N N . ILE A 1 281 ? 8.214 13.769 -8.350 1.00 96.25 281 ILE A N 1
ATOM 2084 C CA . ILE A 1 281 ? 7.734 12.411 -8.060 1.00 96.25 281 ILE A CA 1
ATOM 2085 C C . ILE A 1 281 ? 7.398 12.308 -6.575 1.00 96.25 281 ILE A C 1
ATOM 2087 O O . ILE A 1 281 ? 6.371 11.743 -6.216 1.00 96.25 281 ILE A O 1
ATOM 2091 N N . GLY A 1 282 ? 8.218 12.920 -5.712 1.00 96.00 282 GLY A N 1
ATOM 2092 C CA . GLY A 1 282 ? 7.903 13.059 -4.290 1.00 96.00 282 GLY A CA 1
ATOM 2093 C C . GLY A 1 282 ? 6.607 13.843 -4.051 1.00 96.00 282 GLY A C 1
ATOM 2094 O O . GLY A 1 282 ? 5.761 13.398 -3.278 1.00 96.00 282 GLY A O 1
ATOM 2095 N N . THR A 1 283 ? 6.417 14.971 -4.744 1.00 96.50 283 THR A N 1
ATOM 2096 C CA . THR A 1 283 ? 5.178 15.764 -4.679 1.00 96.50 283 THR A CA 1
ATOM 2097 C C . THR A 1 283 ? 3.962 14.950 -5.125 1.00 96.50 283 THR A C 1
ATOM 2099 O O . THR A 1 283 ? 2.949 14.936 -4.424 1.00 96.50 283 THR A O 1
ATOM 2102 N N . ASP A 1 284 ? 4.054 14.228 -6.243 1.00 97.25 284 ASP A N 1
ATOM 2103 C CA . ASP A 1 284 ? 2.955 13.401 -6.744 1.00 97.25 284 ASP A CA 1
ATOM 2104 C C . ASP A 1 284 ? 2.665 12.202 -5.838 1.00 97.25 284 ASP A C 1
ATOM 2106 O O . ASP A 1 284 ? 1.502 11.927 -5.551 1.00 97.25 284 ASP A O 1
ATOM 2110 N N . ALA A 1 285 ? 3.692 11.552 -5.284 1.00 97.50 285 ALA A N 1
ATOM 2111 C CA . ALA A 1 285 ? 3.511 10.505 -4.282 1.00 97.50 285 ALA A CA 1
ATOM 2112 C C . ALA A 1 285 ? 2.704 11.015 -3.077 1.00 97.50 285 ALA A C 1
ATOM 2114 O O . ALA A 1 285 ? 1.735 10.375 -2.672 1.00 97.50 285 ALA A O 1
ATOM 2115 N N . VAL A 1 286 ? 3.027 12.204 -2.554 1.00 97.38 286 VAL A N 1
ATOM 2116 C CA . VAL A 1 286 ? 2.244 12.827 -1.474 1.00 97.38 286 VAL A CA 1
ATOM 2117 C C . VAL A 1 286 ? 0.841 13.222 -1.949 1.00 97.38 286 VAL A C 1
ATOM 2119 O O . VAL A 1 286 ? -0.120 13.094 -1.190 1.00 97.38 286 VAL A O 1
ATOM 2122 N N . ASN A 1 287 ? 0.668 13.662 -3.199 1.00 97.56 287 ASN A N 1
ATOM 2123 C CA . ASN A 1 287 ? -0.658 13.939 -3.760 1.00 97.56 287 ASN A CA 1
ATOM 2124 C C . ASN A 1 287 ? -1.543 12.687 -3.802 1.00 97.56 287 ASN A C 1
ATOM 2126 O O . ASN A 1 287 ? -2.716 12.782 -3.441 1.00 97.56 287 ASN A O 1
ATOM 2130 N N . PHE A 1 288 ? -0.989 11.531 -4.167 1.00 98.38 288 PHE A N 1
ATOM 2131 C CA . PHE A 1 288 ? -1.698 10.252 -4.144 1.00 98.38 288 PHE A CA 1
ATOM 2132 C C . PHE A 1 288 ? -2.075 9.825 -2.728 1.00 98.38 288 PHE A C 1
ATOM 2134 O O . PHE A 1 288 ? -3.213 9.416 -2.507 1.00 98.38 288 PHE A O 1
ATOM 2141 N N . VAL A 1 289 ? -1.180 10.012 -1.750 1.00 98.00 289 VAL A N 1
ATOM 2142 C CA . VAL A 1 289 ? -1.521 9.814 -0.332 1.00 98.00 289 VAL A CA 1
ATOM 2143 C C . VAL A 1 289 ? -2.703 10.704 0.048 1.00 98.00 289 VAL A C 1
ATOM 2145 O O . VAL A 1 289 ? -3.678 10.218 0.605 1.00 98.00 289 VAL A O 1
ATOM 2148 N N . MET A 1 290 ? -2.701 11.991 -0.310 1.00 97.56 290 MET A N 1
ATOM 2149 C CA . MET A 1 290 ? -3.851 12.850 -0.002 1.00 97.56 290 MET A CA 1
ATOM 2150 C C . MET A 1 290 ? -5.143 12.369 -0.677 1.00 97.56 290 MET A C 1
ATOM 2152 O O . MET A 1 290 ? -6.201 12.430 -0.057 1.00 97.56 290 MET A O 1
ATOM 2156 N N . SER A 1 291 ? -5.084 11.862 -1.912 1.00 97.25 291 SER A N 1
ATOM 2157 C CA . SER A 1 291 ? -6.249 11.235 -2.553 1.00 97.25 291 SER A CA 1
ATOM 2158 C C . SER A 1 291 ? -6.763 10.035 -1.750 1.00 97.25 291 SER A C 1
ATOM 2160 O O . SER A 1 291 ? -7.968 9.949 -1.537 1.00 97.25 291 SER A O 1
ATOM 2162 N N . ALA A 1 292 ? -5.876 9.185 -1.218 1.00 97.25 292 ALA A N 1
ATOM 2163 C CA . ALA A 1 292 ? -6.236 8.023 -0.392 1.00 97.25 292 ALA A CA 1
ATOM 2164 C C . ALA A 1 292 ? -6.879 8.410 0.947 1.00 97.25 292 ALA A C 1
ATOM 2166 O O . ALA A 1 292 ? -7.728 7.692 1.471 1.00 97.25 292 ALA A O 1
ATOM 2167 N N . PHE A 1 293 ? -6.521 9.582 1.474 1.00 95.38 293 PHE A N 1
ATOM 2168 C CA . PHE A 1 293 ? -7.129 10.168 2.669 1.00 95.38 293 PHE A CA 1
ATOM 2169 C C . PHE A 1 293 ? -8.408 10.969 2.361 1.00 95.38 293 PHE A C 1
ATOM 2171 O O . PHE A 1 293 ? -9.027 11.523 3.268 1.00 95.38 293 PHE A O 1
ATOM 2178 N N . GLY A 1 294 ? -8.851 11.009 1.100 1.00 90.62 294 GLY A N 1
ATOM 2179 C CA . GLY A 1 294 ? -10.131 11.596 0.706 1.00 90.62 294 GLY A CA 1
ATOM 2180 C C . GLY A 1 294 ? -10.060 13.040 0.231 1.00 90.62 294 GLY A C 1
ATOM 2181 O O . GLY A 1 294 ? -11.076 13.734 0.269 1.00 90.62 294 GLY A O 1
ATOM 2182 N N . LYS A 1 295 ? -8.897 13.509 -0.240 1.00 87.94 295 LYS A N 1
ATOM 2183 C CA . LYS A 1 295 ? -8.801 14.806 -0.916 1.00 87.94 295 LYS A CA 1
ATOM 2184 C C . LYS A 1 295 ? -9.683 14.767 -2.157 1.00 87.94 295 LYS A C 1
ATOM 2186 O O . LYS A 1 295 ? -9.423 14.002 -3.081 1.00 87.94 295 LYS A O 1
ATOM 2191 N N . ARG A 1 296 ? -10.704 15.619 -2.183 1.00 76.19 296 ARG A N 1
ATOM 2192 C CA . ARG A 1 296 ? -11.578 15.799 -3.342 1.00 76.19 296 ARG A CA 1
ATOM 2193 C C . ARG A 1 296 ? -11.218 17.073 -4.083 1.00 76.19 296 ARG A C 1
ATOM 2195 O O . ARG A 1 296 ? -10.680 18.017 -3.509 1.00 76.19 296 ARG A O 1
ATOM 2202 N N . ILE A 1 297 ? -11.520 17.076 -5.374 1.00 66.56 297 ILE A N 1
ATOM 2203 C CA . ILE A 1 297 ? -11.420 18.272 -6.215 1.00 66.56 297 ILE A CA 1
ATOM 2204 C C . ILE A 1 297 ? -12.626 19.201 -5.969 1.00 66.56 297 ILE A C 1
ATOM 2206 O O . ILE A 1 297 ? -12.493 20.411 -6.141 1.00 66.56 297 ILE A O 1
ATOM 2210 N N . LEU A 1 298 ? -13.772 18.644 -5.544 1.00 47.00 298 LEU A N 1
ATOM 2211 C CA . LEU A 1 298 ? -15.042 19.328 -5.266 1.00 47.00 298 LEU A CA 1
ATOM 2212 C C . LEU A 1 298 ? -15.655 18.868 -3.938 1.00 47.00 298 LEU A C 1
ATOM 2214 O O . LEU A 1 298 ? -15.556 17.653 -3.636 1.00 47.00 298 LEU A O 1
#